Protein AF-Q0FYY8-F1 (afdb_monomer)

Foldseek 3Di:
DLAWKDWWWWQQQEAEPDWDDDPWKIWHWCPDPNNVSVCVVFVLSVLLQQQEAAPVRDRTTITIMMGTPPADVLCVDPLLSVLLLLLFLLQLQLLQLLCVLVDPPRDTNVALLSSDTDQWDDDPVSPQWIFGDDPVDGDIDGSVPDRHYHDPPHHRDYDDPSSGLLFSSLLSSVLSCCDRVHDHHDLLSVLLSVLSVLLNVLSHDQDDPPHDPLSLLVSLLSLLVSLLSNDDDDPPSLVRSLVLLQQQPQPDCCCVPVVLLNVLSVLSVVSNVCSVVVHDDDQVSQAQEPVSHGSSSLSSLSVSSSSCSSSVVVVGTSDDPDDDVDPCRVVSVVVVVVSNVVSNVSSVVSSVSRHYDPSD

Mean predicted aligned error: 6.07 Å

Sequence (360 aa):
MHEDWSAIRFLPNVALEQPLETSQVALMSCCDERVQGLAHAYPAFGDFLGKFRDEFGMELEPTVLLYRSDSPQTIRTLEALAGFRDLVCISAVCASYVRDLLYTGGAGFRFSNAFDFYPWFFGRQYDDTIFVQTASVLGTHNLSELNPQCSPAFSVLSLQIHHLDLPLYRGLRRKWEDAFAGEGETQRNRRLFRSLNMARAAARMPGGPEVDIYDIGRVIALWISACEILIEEGKGSKFKVLKLLNKVDWKHGSFSEERAHHTLYMKLYNARNDFLHGKPVSIDTLEVADDGSNLFKMAAPLYRCALSAFLSEEGISGRDEGVSQDADADIIEALRDMEIERTQMRVEEALLKTLPSGTE

Organism: NCBI:txid314231

Radius of gyration: 21.21 Å; Cα contacts (8 Å, |Δi|>4): 567; chains: 1; bounding box: 55×46×61 Å

Structure (mmCIF, N/CA/C/O backbone):
data_AF-Q0FYY8-F1
#
_entry.id   AF-Q0FYY8-F1
#
loop_
_atom_site.group_PDB
_atom_site.id
_atom_site.type_symbol
_atom_site.label_atom_id
_atom_site.label_alt_id
_atom_site.label_comp_id
_atom_site.label_asym_id
_atom_site.label_entity_id
_atom_site.label_seq_id
_atom_site.pdbx_PDB_ins_code
_atom_site.Cartn_x
_atom_site.Cartn_y
_atom_site.Cartn_z
_atom_site.occupancy
_atom_site.B_iso_or_equiv
_atom_site.auth_seq_id
_atom_site.auth_comp_id
_atom_site.auth_asym_id
_atom_site.auth_atom_id
_atom_site.pdbx_PDB_model_num
ATOM 1 N N . MET A 1 1 ? -7.377 7.308 32.540 1.00 36.94 1 MET A N 1
ATOM 2 C CA . MET A 1 1 ? -7.679 8.324 31.510 1.00 36.94 1 MET A CA 1
ATOM 3 C C . MET A 1 1 ? -7.482 7.652 30.160 1.00 36.94 1 MET A C 1
ATOM 5 O O . MET A 1 1 ? -6.349 7.344 29.828 1.00 36.94 1 MET A O 1
ATOM 9 N N . HIS A 1 2 ? -8.563 7.319 29.450 1.00 50.44 2 HIS A N 1
ATOM 10 C CA . HIS A 1 2 ? -8.547 6.626 28.144 1.00 50.44 2 HIS A CA 1
ATOM 11 C C . HIS A 1 2 ? -8.638 7.618 26.968 1.00 50.44 2 HIS A C 1
ATOM 13 O O . HIS A 1 2 ? -9.294 7.351 25.968 1.00 50.44 2 HIS A O 1
ATOM 19 N N . GLU A 1 3 ? -8.084 8.819 27.113 1.00 53.91 3 GLU A N 1
ATOM 20 C CA . GLU A 1 3 ? -8.704 9.978 26.457 1.00 53.91 3 GLU A CA 1
ATOM 21 C C . GLU A 1 3 ? -8.328 10.230 24.994 1.00 53.91 3 GLU A C 1
ATOM 23 O O . GLU A 1 3 ? -9.085 10.910 24.305 1.00 53.91 3 GLU A O 1
ATOM 28 N N . ASP A 1 4 ? -7.286 9.613 24.442 1.00 82.88 4 ASP A N 1
ATOM 29 C CA . ASP A 1 4 ? -6.742 10.165 23.197 1.00 82.88 4 ASP A CA 1
ATOM 30 C C . ASP A 1 4 ? -6.952 9.343 21.931 1.00 82.88 4 ASP A C 1
ATOM 32 O O . ASP A 1 4 ? -6.635 9.875 20.881 1.00 82.88 4 ASP A O 1
ATOM 36 N N . TRP A 1 5 ? -7.506 8.123 21.951 1.00 88.44 5 TRP A N 1
ATOM 37 C CA . TRP A 1 5 ? -7.625 7.298 20.732 1.00 88.44 5 TRP A CA 1
ATOM 38 C C . TRP A 1 5 ? -9.015 6.696 20.521 1.00 88.44 5 TRP A C 1
ATOM 40 O O . TRP A 1 5 ? -9.697 6.308 21.463 1.00 88.44 5 TRP A O 1
ATOM 50 N N . SER A 1 6 ? -9.422 6.589 19.256 1.00 89.06 6 SER A N 1
ATOM 51 C CA . SER A 1 6 ? -10.673 5.963 18.818 1.00 89.06 6 SER A CA 1
ATOM 52 C C . SER A 1 6 ? -10.409 4.985 17.670 1.00 89.06 6 SER A C 1
ATOM 54 O O . SER A 1 6 ? -9.715 5.328 16.713 1.00 89.06 6 SER A O 1
ATOM 56 N N . ALA A 1 7 ? -10.975 3.780 17.741 1.00 81.19 7 ALA A N 1
ATOM 57 C CA . ALA A 1 7 ? -10.923 2.780 16.680 1.00 81.19 7 ALA A CA 1
ATOM 58 C C . ALA A 1 7 ? -11.898 3.087 15.540 1.00 81.19 7 ALA A C 1
ATOM 60 O O . ALA A 1 7 ? -13.015 3.555 15.758 1.00 81.19 7 ALA A O 1
ATOM 61 N N . ILE A 1 8 ? -11.470 2.806 14.305 1.00 85.62 8 ILE A N 1
ATOM 62 C CA . ILE A 1 8 ? -12.243 3.143 13.097 1.00 85.62 8 ILE A CA 1
ATOM 63 C C . ILE A 1 8 ? -12.428 1.957 12.170 1.00 85.62 8 ILE A C 1
ATOM 65 O O . ILE A 1 8 ? -13.505 1.773 11.600 1.00 85.62 8 ILE A O 1
ATOM 69 N N . ARG A 1 9 ? -11.342 1.231 11.903 1.00 94.69 9 ARG A N 1
ATOM 70 C CA . ARG A 1 9 ? -11.261 0.226 10.842 1.00 94.69 9 ARG A CA 1
ATOM 71 C C . ARG A 1 9 ? -10.372 -0.920 11.292 1.00 94.69 9 ARG A C 1
ATOM 73 O O . ARG A 1 9 ? -9.519 -0.746 12.155 1.00 94.69 9 ARG A O 1
ATOM 80 N N . PHE A 1 10 ? -10.567 -2.066 10.658 1.00 95.88 10 PHE A N 1
ATOM 81 C CA . PHE A 1 10 ? -9.886 -3.310 10.992 1.00 95.88 10 PHE A CA 1
ATOM 82 C C . PHE A 1 10 ? -9.293 -3.916 9.727 1.00 95.88 10 PHE A C 1
ATOM 84 O O . PHE A 1 10 ? -9.885 -3.788 8.655 1.00 95.88 10 PHE A O 1
ATOM 91 N N . LEU A 1 11 ? -8.129 -4.544 9.844 1.00 96.31 11 LEU A N 1
ATOM 92 C CA . LEU A 1 11 ? -7.458 -5.268 8.770 1.00 96.31 11 LEU A CA 1
ATOM 93 C C . LEU A 1 11 ? -7.319 -6.726 9.231 1.00 96.31 11 LEU A C 1
ATOM 95 O O . LEU A 1 11 ? -6.413 -7.032 10.005 1.00 96.31 11 LEU A O 1
ATOM 99 N N . PRO A 1 12 ? -8.217 -7.629 8.803 1.00 95.25 12 PRO A N 1
ATOM 100 C CA . PRO A 1 12 ? -8.279 -8.983 9.354 1.00 95.25 12 PRO A CA 1
ATOM 101 C C . PRO A 1 12 ? -7.183 -9.916 8.823 1.00 95.25 12 PRO A C 1
ATOM 103 O O . PRO A 1 12 ? -6.949 -10.971 9.398 1.00 95.25 12 PRO A O 1
ATOM 106 N N . ASN A 1 13 ? -6.513 -9.551 7.725 1.00 94.75 13 ASN A N 1
ATOM 107 C CA . ASN A 1 13 ? -5.470 -10.365 7.092 1.00 94.75 13 ASN A CA 1
ATOM 108 C C . ASN A 1 13 ? -4.039 -9.911 7.445 1.00 94.75 13 ASN A C 1
ATOM 110 O O . ASN A 1 13 ? -3.072 -10.475 6.928 1.00 94.75 13 ASN A O 1
ATOM 114 N N . VAL A 1 14 ? -3.888 -8.901 8.306 1.00 94.75 14 VAL A N 1
ATOM 115 C CA . VAL A 1 14 ? -2.590 -8.385 8.763 1.00 94.75 14 VAL A CA 1
ATOM 116 C C . VAL A 1 14 ? -2.570 -8.435 10.282 1.00 94.75 14 VAL A C 1
ATOM 118 O O . VAL A 1 14 ? -3.377 -7.768 10.926 1.00 94.75 14 VAL A O 1
ATOM 121 N N . ALA A 1 15 ? -1.616 -9.168 10.842 1.00 94.50 15 ALA A N 1
ATOM 122 C CA . ALA A 1 15 ? -1.239 -9.050 12.244 1.00 94.50 15 ALA A CA 1
ATOM 123 C C . ALA A 1 15 ? -0.023 -8.122 12.340 1.00 94.50 15 ALA A C 1
ATOM 125 O O . ALA A 1 15 ? 0.890 -8.222 11.522 1.00 94.50 15 ALA A O 1
ATOM 126 N N . LEU A 1 16 ? -0.002 -7.206 13.304 1.00 94.88 16 LEU A N 1
ATOM 127 C CA . LEU A 1 16 ? 1.147 -6.330 13.539 1.00 94.88 16 LEU A CA 1
ATOM 128 C C . LEU A 1 16 ? 1.919 -6.777 14.770 1.00 94.88 16 LEU A C 1
ATOM 130 O O . LEU A 1 16 ? 1.329 -7.016 15.818 1.00 94.88 16 LEU A O 1
ATOM 134 N N . GLU A 1 17 ? 3.243 -6.793 14.663 1.00 91.12 17 GLU A N 1
ATOM 135 C CA . GLU A 1 17 ? 4.118 -6.957 15.831 1.00 91.12 17 GLU A CA 1
ATOM 136 C C . GLU A 1 17 ? 4.482 -5.627 16.484 1.00 91.12 17 GLU A C 1
ATOM 138 O O . GLU A 1 17 ? 4.750 -5.573 17.681 1.00 91.12 17 GLU A O 1
ATOM 143 N N . GLN A 1 18 ? 4.515 -4.551 15.698 1.00 93.38 18 GLN A N 1
ATOM 144 C CA . GLN A 1 18 ? 4.861 -3.213 16.167 1.00 93.38 18 GLN A CA 1
ATOM 145 C C . GLN A 1 18 ? 3.893 -2.191 15.566 1.00 93.38 18 GLN A C 1
ATOM 147 O O . GLN A 1 18 ? 3.499 -2.351 14.404 1.00 93.38 18 GLN A O 1
ATOM 152 N N . PRO A 1 19 ? 3.509 -1.144 16.320 1.00 95.38 19 PRO A N 1
ATOM 153 C CA . PRO A 1 19 ? 2.667 -0.081 15.795 1.00 95.38 19 PRO A CA 1
ATOM 154 C C . PRO A 1 19 ? 3.298 0.607 14.583 1.00 95.38 19 PRO A C 1
ATOM 156 O O . PRO A 1 19 ? 4.490 0.918 14.565 1.00 95.38 19 PRO A O 1
ATOM 159 N N . LEU A 1 20 ? 2.473 0.886 13.578 1.00 96.81 20 LEU A N 1
ATOM 160 C CA . LEU A 1 20 ? 2.820 1.769 12.470 1.00 96.81 20 LEU A CA 1
ATOM 161 C C . LEU A 1 20 ? 1.981 3.029 12.627 1.00 96.81 20 LEU A C 1
ATOM 163 O O . LEU A 1 20 ? 0.771 2.995 12.405 1.00 96.81 20 LEU A O 1
ATOM 167 N N . GLU A 1 21 ? 2.606 4.125 13.047 1.00 94.56 21 GLU A N 1
ATOM 168 C CA . GLU A 1 21 ? 1.881 5.315 13.488 1.00 94.56 21 GLU A CA 1
ATOM 169 C C . GLU A 1 21 ? 2.470 6.633 12.990 1.00 94.56 21 GLU A C 1
ATOM 171 O O . GLU A 1 21 ? 3.653 6.738 12.660 1.00 94.56 21 GLU A O 1
ATOM 176 N N . THR A 1 22 ? 1.590 7.626 12.938 1.00 93.75 22 THR A N 1
ATOM 177 C CA . THR A 1 22 ? 1.860 9.058 12.821 1.00 93.75 22 THR A CA 1
ATOM 178 C C . THR A 1 22 ? 1.497 9.730 14.139 1.00 93.75 22 THR A C 1
ATOM 180 O O . THR A 1 22 ? 0.975 9.106 15.064 1.00 93.75 22 THR A O 1
ATOM 183 N N . SER A 1 23 ? 1.680 11.041 14.202 1.00 91.19 23 SER A N 1
ATOM 184 C CA . SER A 1 23 ? 1.166 11.874 15.287 1.00 91.19 23 SER A CA 1
ATOM 185 C C . SER A 1 23 ? -0.356 11.791 15.485 1.00 91.19 23 SER A C 1
ATOM 187 O O . SER A 1 23 ? -0.834 12.211 16.533 1.00 91.19 23 SER A O 1
ATOM 189 N N . GLN A 1 24 ? -1.131 11.282 14.516 1.00 93.38 24 GLN A N 1
ATOM 190 C CA . GLN A 1 24 ? -2.598 11.381 14.513 1.00 93.38 24 GLN A CA 1
ATOM 191 C C . GLN A 1 24 ? -3.336 10.064 14.251 1.00 93.38 24 GLN A C 1
ATOM 193 O O . GLN A 1 24 ? -4.501 9.933 14.620 1.00 93.38 24 GLN A O 1
ATOM 198 N N . VAL A 1 25 ? -2.701 9.104 13.582 1.00 95.44 25 VAL A N 1
ATOM 199 C CA . VAL A 1 25 ? -3.307 7.841 13.142 1.00 95.44 25 VAL A CA 1
ATOM 200 C C . VAL A 1 25 ? -2.308 6.715 13.343 1.00 95.44 25 VAL A C 1
ATOM 202 O O . VAL A 1 25 ? -1.112 6.902 13.146 1.00 95.44 25 VAL A O 1
ATOM 205 N N . ALA A 1 26 ? -2.797 5.534 13.698 1.00 96.12 26 ALA A N 1
ATOM 206 C CA . ALA A 1 26 ? -1.950 4.386 13.959 1.00 96.12 26 ALA A CA 1
ATOM 207 C C . ALA A 1 26 ? -2.635 3.077 13.576 1.00 96.12 26 ALA A C 1
ATOM 209 O O . ALA A 1 26 ? -3.811 2.872 13.870 1.00 96.12 26 ALA A O 1
ATOM 210 N N . LEU A 1 27 ? -1.885 2.180 12.942 1.00 97.56 27 LEU A N 1
ATOM 211 C CA . LEU A 1 27 ? -2.228 0.768 12.844 1.00 97.56 27 LEU A CA 1
ATOM 212 C C . LEU A 1 27 ? -1.552 0.037 14.004 1.00 97.56 27 LEU A C 1
ATOM 214 O O . LEU A 1 27 ? -0.344 0.176 14.205 1.00 97.56 27 LEU A O 1
ATOM 218 N N . MET A 1 28 ? -2.327 -0.734 14.757 1.00 96.38 28 MET A N 1
ATOM 219 C CA . MET A 1 28 ? -1.866 -1.412 15.965 1.00 96.38 28 MET A CA 1
ATOM 220 C C . MET A 1 28 ? -2.329 -2.862 16.004 1.00 96.38 28 MET A C 1
ATOM 222 O O . MET A 1 28 ? -3.380 -3.209 15.463 1.00 96.38 28 MET A O 1
ATOM 226 N N . SER A 1 29 ? -1.555 -3.694 16.697 1.00 95.62 29 SER A N 1
ATOM 227 C CA . SER A 1 29 ? -2.001 -5.025 17.106 1.00 95.62 29 SER A CA 1
ATOM 228 C C . SER A 1 29 ? -3.237 -4.920 17.998 1.00 95.62 29 SER A C 1
ATOM 230 O O . SER A 1 29 ? -3.351 -3.975 18.783 1.00 95.62 29 SER A O 1
ATOM 232 N N . CYS A 1 30 ? -4.122 -5.919 17.961 1.00 94.00 30 CYS A N 1
ATOM 233 C CA . CYS A 1 30 ? -5.179 -6.026 18.962 1.00 94.00 30 CYS A CA 1
ATOM 234 C C . CYS A 1 30 ? -4.617 -6.155 20.384 1.00 94.00 30 CYS A C 1
ATOM 236 O O . CYS A 1 30 ? -5.298 -5.781 21.332 1.00 94.00 30 CYS A O 1
ATOM 238 N N . CYS A 1 31 ? -3.374 -6.619 20.533 1.00 93.75 31 CYS A N 1
ATOM 239 C CA . CYS A 1 31 ? -2.675 -6.773 21.806 1.00 93.75 31 CYS A CA 1
ATOM 240 C C . CYS A 1 31 ? -1.969 -5.490 22.294 1.00 93.75 31 CYS A C 1
ATOM 242 O O . CYS A 1 31 ? -1.408 -5.500 23.386 1.00 93.75 31 CYS A O 1
ATOM 244 N N . ASP A 1 32 ? -1.984 -4.390 21.526 1.00 95.69 32 ASP A N 1
ATOM 245 C CA . ASP A 1 32 ? -1.435 -3.096 21.968 1.00 95.69 32 ASP A CA 1
ATOM 246 C C . ASP A 1 32 ? -2.220 -2.566 23.181 1.00 95.69 32 ASP A C 1
ATOM 248 O O . ASP A 1 32 ? -3.453 -2.634 23.215 1.00 95.69 32 ASP A O 1
ATOM 252 N N . GLU A 1 33 ? -1.518 -2.007 24.171 1.00 94.44 33 GLU A N 1
ATOM 253 C CA . GLU A 1 33 ? -2.112 -1.507 25.419 1.00 94.44 33 GLU A CA 1
ATOM 254 C C . GLU A 1 33 ? -3.238 -0.489 25.181 1.00 94.44 33 GLU A C 1
ATOM 256 O O . GLU A 1 33 ? -4.221 -0.461 25.924 1.00 94.44 33 GLU A O 1
ATOM 261 N N . ARG A 1 34 ? -3.145 0.326 24.121 1.00 94.12 34 ARG A N 1
ATOM 262 C CA . ARG A 1 34 ? -4.176 1.311 23.761 1.00 94.12 34 ARG A CA 1
ATOM 263 C C . ARG A 1 34 ? -5.442 0.627 23.253 1.00 94.12 34 ARG A C 1
ATOM 265 O O . ARG A 1 34 ? -6.544 1.036 23.619 1.00 94.12 34 ARG A O 1
ATOM 272 N N . VAL A 1 35 ? -5.295 -0.429 22.452 1.00 95.25 35 VAL A N 1
ATOM 273 C CA . VAL A 1 35 ? -6.423 -1.221 21.937 1.00 95.25 35 VAL A CA 1
ATOM 274 C C . VAL A 1 35 ? -7.059 -2.040 23.058 1.00 95.25 35 VAL A C 1
ATOM 276 O O . VAL A 1 35 ? -8.281 -2.029 23.201 1.00 95.25 35 VAL A O 1
ATOM 279 N N . GLN A 1 36 ? -6.251 -2.676 23.906 1.00 95.31 36 GLN A N 1
ATOM 280 C CA . GLN A 1 36 ? -6.728 -3.397 25.089 1.00 95.31 36 GLN A CA 1
ATOM 281 C C . GLN A 1 36 ? -7.439 -2.463 26.070 1.00 95.31 36 GLN A C 1
ATOM 283 O O . GLN A 1 36 ? -8.485 -2.804 26.618 1.00 95.31 36 GLN A O 1
ATOM 288 N N . GLY A 1 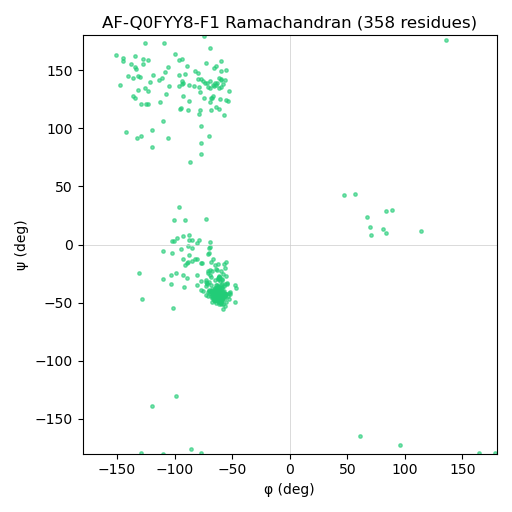37 ? -6.927 -1.244 26.232 1.00 93.88 37 GLY A N 1
ATOM 289 C CA . GLY A 1 37 ? -7.587 -0.202 26.997 1.00 93.88 37 GLY A CA 1
ATOM 290 C C . GLY A 1 37 ? -8.980 0.139 26.461 1.00 93.88 37 GLY A C 1
ATOM 291 O O . GLY A 1 37 ? -9.929 0.228 27.238 1.00 93.88 37 GLY A O 1
ATOM 292 N N . LEU A 1 38 ? -9.128 0.268 25.139 1.00 92.81 38 LEU A N 1
ATOM 293 C CA . LEU A 1 38 ? -10.437 0.454 24.503 1.00 92.81 38 LEU A CA 1
ATOM 294 C C . LEU A 1 38 ? -11.351 -0.762 24.697 1.00 92.81 38 LEU A C 1
ATOM 296 O O . LEU A 1 38 ? -12.521 -0.583 25.019 1.00 92.81 38 LEU A O 1
ATOM 300 N N . ALA A 1 39 ? -10.835 -1.984 24.557 1.00 94.75 39 ALA A N 1
ATOM 301 C CA . ALA A 1 39 ? -11.604 -3.214 24.770 1.00 94.75 39 ALA A CA 1
ATOM 302 C C . ALA A 1 39 ? -12.087 -3.366 26.218 1.00 94.75 39 ALA A C 1
ATOM 304 O O . ALA A 1 39 ? -13.196 -3.841 26.452 1.00 94.75 39 ALA A O 1
ATOM 305 N N . HIS A 1 40 ? -11.291 -2.914 27.188 1.00 94.56 40 HIS A N 1
ATOM 306 C CA . HIS A 1 40 ? -11.688 -2.887 28.590 1.00 94.56 40 HIS A CA 1
ATOM 307 C C . HIS A 1 40 ? -12.752 -1.818 28.872 1.00 94.56 40 HIS A C 1
ATOM 309 O O . HIS A 1 40 ? -13.701 -2.071 29.613 1.00 94.56 40 HIS A O 1
ATOM 315 N N . ALA A 1 41 ? -12.612 -0.630 28.274 1.00 92.69 41 ALA A N 1
ATOM 316 C CA . ALA A 1 41 ? -13.574 0.459 28.427 1.00 92.69 41 ALA A CA 1
ATOM 317 C C . ALA A 1 41 ? -14.916 0.170 27.731 1.00 92.69 41 ALA A C 1
ATOM 319 O O . ALA A 1 41 ? -15.964 0.596 28.220 1.00 92.69 41 ALA A O 1
ATOM 320 N N . TYR A 1 42 ? -14.888 -0.563 26.616 1.00 93.94 42 TYR A N 1
ATOM 321 C CA . TYR A 1 42 ? -16.048 -0.861 25.782 1.00 93.94 42 TYR A CA 1
ATOM 322 C C . TYR A 1 42 ? -16.142 -2.373 25.505 1.00 93.94 42 TYR A C 1
ATOM 324 O O . TYR A 1 42 ? -15.565 -2.861 24.531 1.00 93.94 42 TYR A O 1
ATOM 332 N N . PRO A 1 43 ? -16.900 -3.136 26.317 1.00 94.75 43 PRO A N 1
ATOM 333 C CA . PRO A 1 43 ? -16.977 -4.593 26.190 1.00 94.75 43 PRO A CA 1
ATOM 334 C C . PRO A 1 43 ? -17.432 -5.095 24.812 1.00 94.75 43 PRO A C 1
ATOM 336 O O . PRO A 1 43 ? -16.900 -6.094 24.337 1.00 94.75 43 PRO A O 1
ATOM 339 N N . ALA A 1 44 ? -18.349 -4.388 24.137 1.00 95.56 44 ALA A N 1
ATOM 340 C CA . ALA A 1 44 ? -18.777 -4.726 22.774 1.00 95.56 44 ALA A CA 1
ATOM 341 C C . ALA A 1 44 ? -17.615 -4.645 21.766 1.00 95.56 44 ALA A C 1
ATOM 343 O O . ALA A 1 44 ? -17.489 -5.480 20.874 1.00 95.56 44 ALA A O 1
ATOM 344 N N . PHE A 1 45 ? -16.702 -3.682 21.932 1.00 95.38 45 PHE A N 1
ATOM 345 C CA . PHE A 1 45 ? -15.492 -3.602 21.113 1.00 95.38 45 PHE A CA 1
ATOM 346 C C . PHE A 1 45 ? -14.561 -4.796 21.361 1.00 95.38 45 PHE A C 1
ATOM 348 O O . PHE A 1 45 ? -14.049 -5.381 20.408 1.00 95.38 45 PHE A O 1
ATOM 355 N N . GLY A 1 46 ? -14.387 -5.195 22.625 1.00 95.44 46 GLY A N 1
ATOM 356 C CA . GLY A 1 46 ? -13.633 -6.399 22.983 1.00 95.44 46 GLY A CA 1
ATOM 357 C C . GLY A 1 46 ? -14.234 -7.679 22.391 1.00 95.44 46 GLY A C 1
ATOM 358 O O . GLY A 1 46 ? -13.509 -8.467 21.787 1.00 95.44 46 GLY A O 1
ATOM 359 N N . ASP A 1 47 ? -15.555 -7.851 22.494 1.00 95.44 47 ASP A N 1
ATOM 360 C CA . ASP A 1 47 ? -16.284 -8.978 21.894 1.00 95.44 47 ASP A CA 1
ATOM 361 C C . ASP A 1 47 ? -16.113 -9.012 20.367 1.00 95.44 47 ASP A C 1
ATOM 363 O O . ASP A 1 47 ? -15.790 -10.049 19.791 1.00 95.44 47 ASP A O 1
ATOM 367 N N . PHE A 1 48 ? -16.219 -7.862 19.697 1.00 95.56 48 PHE A N 1
ATOM 368 C CA . PHE A 1 48 ? -15.987 -7.766 18.255 1.00 95.56 48 PHE A CA 1
ATOM 369 C C . PHE A 1 48 ? -14.584 -8.213 17.838 1.00 95.56 48 PHE A C 1
ATOM 371 O O . PHE A 1 48 ? -14.454 -8.982 16.885 1.00 95.56 48 PHE A O 1
ATOM 378 N N . LEU A 1 49 ? -13.537 -7.769 18.542 1.00 95.38 49 LEU A N 1
ATOM 379 C CA . LEU A 1 49 ? -12.167 -8.211 18.263 1.00 95.38 49 LEU A CA 1
ATOM 380 C C . LEU A 1 49 ? -12.014 -9.721 18.485 1.00 95.38 49 LEU A C 1
ATOM 382 O O . LEU A 1 49 ? -11.415 -10.406 17.660 1.00 95.38 49 LEU A O 1
ATOM 386 N N . GLY A 1 50 ? -12.620 -10.245 19.552 1.00 95.12 50 GLY A N 1
ATOM 387 C CA . GLY A 1 50 ? -12.588 -11.664 19.903 1.00 95.12 50 GLY A CA 1
ATOM 388 C C . GLY A 1 50 ? -13.383 -12.581 18.970 1.00 95.12 50 GLY A C 1
ATOM 389 O O . GLY A 1 50 ? -13.272 -13.800 19.102 1.00 95.12 50 GLY A O 1
ATOM 390 N N . LYS A 1 51 ? -14.159 -12.043 18.020 1.00 95.75 51 LYS A N 1
ATOM 391 C CA . LYS A 1 51 ? -15.019 -12.805 17.096 1.00 95.75 51 LYS A CA 1
ATOM 392 C C . LYS A 1 51 ? -14.370 -13.167 15.754 1.00 95.75 51 LYS A C 1
ATOM 394 O O . LYS A 1 51 ? -14.936 -13.991 15.040 1.00 95.75 51 LYS A O 1
ATOM 399 N N . PHE A 1 52 ? -13.221 -12.594 15.382 1.00 95.31 52 PHE A N 1
ATOM 400 C CA . PHE A 1 52 ? -12.604 -12.873 14.075 1.00 95.31 52 PHE A CA 1
ATOM 401 C C . PHE A 1 52 ? -12.106 -14.315 13.978 1.00 95.31 52 PHE A C 1
ATOM 403 O O . PHE A 1 52 ? -11.342 -14.776 14.831 1.00 95.31 52 PHE A O 1
ATOM 410 N N . ARG A 1 53 ? -12.546 -15.030 12.940 1.00 94.75 53 ARG A N 1
ATOM 411 C CA . ARG A 1 53 ? -12.118 -16.401 12.640 1.00 94.75 53 ARG A CA 1
ATOM 412 C C . ARG A 1 53 ? -11.765 -16.558 11.161 1.00 94.75 53 ARG A C 1
ATOM 414 O O . ARG A 1 53 ? -12.334 -15.860 10.324 1.00 94.75 53 ARG A O 1
ATOM 421 N N . ASP A 1 54 ? -10.850 -17.465 10.834 1.00 92.00 54 ASP A N 1
ATOM 422 C CA . ASP A 1 54 ? -10.641 -17.890 9.444 1.00 92.00 54 ASP A CA 1
ATOM 423 C C . ASP A 1 54 ? -11.731 -18.877 8.979 1.00 92.00 54 ASP A C 1
ATOM 425 O O . ASP A 1 54 ? -12.656 -19.225 9.723 1.00 92.00 54 ASP A O 1
ATOM 429 N N . GLU A 1 55 ? -11.637 -19.345 7.734 1.00 90.00 55 GLU A N 1
ATOM 430 C CA . GLU A 1 55 ? -12.581 -20.304 7.148 1.00 90.00 55 GLU A CA 1
ATOM 431 C C . GLU A 1 55 ? -12.602 -21.664 7.869 1.00 90.00 55 GLU A C 1
ATOM 433 O O . GLU A 1 55 ? -13.547 -22.436 7.698 1.00 90.00 55 GLU A O 1
ATOM 438 N N . PHE A 1 56 ? -11.585 -21.958 8.682 1.00 91.00 56 PHE A N 1
ATOM 439 C CA . PHE A 1 56 ? -11.439 -23.191 9.453 1.00 91.00 56 PHE A CA 1
ATOM 440 C C . PHE A 1 56 ? -11.790 -23.010 10.937 1.00 91.00 56 PHE A C 1
ATOM 442 O O . PHE A 1 56 ? -11.701 -23.966 11.708 1.00 91.00 56 PHE A O 1
ATOM 449 N N . GLY A 1 57 ? -12.229 -21.814 11.341 1.00 90.88 57 GLY A N 1
ATOM 450 C CA . GLY A 1 57 ? -12.596 -21.506 12.720 1.00 90.88 57 GLY A CA 1
ATOM 451 C C . GLY A 1 57 ? -11.409 -21.181 13.630 1.00 90.88 57 GLY A C 1
ATOM 452 O O . GLY A 1 57 ? -11.588 -21.153 14.847 1.00 90.88 57 GLY A O 1
ATOM 453 N N . MET A 1 58 ? -10.219 -20.931 13.080 1.00 92.25 58 MET A N 1
ATOM 454 C CA . MET A 1 58 ? -9.055 -20.497 13.855 1.00 92.25 58 MET A CA 1
ATOM 455 C C . MET A 1 58 ? -9.188 -19.030 14.249 1.00 92.25 58 MET A C 1
ATOM 457 O O . MET A 1 58 ? -9.650 -18.208 13.461 1.00 92.25 58 MET A O 1
ATOM 461 N N . GLU A 1 59 ? -8.775 -18.700 15.471 1.00 93.88 59 GLU A N 1
ATOM 462 C CA . GLU A 1 59 ? -8.773 -17.328 15.983 1.00 93.88 59 GLU A CA 1
ATOM 463 C C . GLU A 1 59 ? -7.790 -16.441 15.231 1.00 93.88 59 GLU A C 1
ATOM 465 O O . GLU A 1 59 ? -6.659 -16.844 14.956 1.00 93.88 59 GLU A O 1
ATOM 470 N N . LEU A 1 60 ? -8.240 -15.230 14.906 1.00 93.62 60 LEU A N 1
ATOM 471 C CA . LEU A 1 60 ? -7.439 -14.227 14.223 1.00 93.62 60 LEU A CA 1
ATOM 472 C C . LEU A 1 60 ? -7.283 -12.983 15.092 1.00 93.62 60 LEU A C 1
ATOM 474 O O . LEU A 1 60 ? -8.214 -12.565 15.778 1.00 93.62 60 LEU A O 1
ATOM 478 N N . GLU A 1 61 ? -6.118 -12.357 14.974 1.00 93.44 61 GLU A N 1
ATOM 479 C CA . GLU A 1 61 ? -5.771 -11.102 15.634 1.00 93.44 61 GLU A CA 1
ATOM 480 C C . GLU A 1 61 ? -5.795 -9.964 14.602 1.00 93.44 61 GLU A C 1
ATOM 482 O O . GLU A 1 61 ? -4.797 -9.731 13.911 1.00 93.44 61 GLU A O 1
ATOM 487 N N . PRO A 1 62 ? -6.934 -9.267 14.421 1.00 95.31 62 PRO A N 1
ATOM 488 C CA . PRO A 1 62 ? -7.021 -8.210 13.427 1.00 95.31 62 PRO A CA 1
ATOM 489 C C . PRO A 1 62 ? -6.170 -7.006 13.842 1.00 95.31 62 PRO A C 1
ATOM 491 O O . PRO A 1 62 ? -6.188 -6.566 14.994 1.00 95.31 62 PRO A O 1
ATOM 494 N N . THR A 1 63 ? -5.499 -6.394 12.869 1.00 97.25 63 THR A N 1
ATOM 495 C CA . THR A 1 63 ? -4.899 -5.072 13.065 1.00 97.25 63 THR A CA 1
ATOM 496 C C . THR A 1 63 ? -5.993 -4.012 13.149 1.00 97.25 63 THR A C 1
ATOM 498 O O . THR A 1 63 ? -6.916 -3.985 12.330 1.00 97.25 63 THR A O 1
ATOM 501 N N . VAL A 1 64 ? -5.868 -3.096 14.106 1.00 97.31 64 VAL A N 1
ATOM 502 C CA . VAL A 1 64 ? -6.826 -2.015 14.345 1.00 97.31 64 VAL A CA 1
ATOM 503 C C . VAL A 1 64 ? -6.234 -0.682 13.899 1.00 97.31 64 VAL A C 1
ATOM 505 O O . VAL A 1 64 ? -5.130 -0.316 14.294 1.00 97.31 64 VAL A O 1
ATOM 508 N N . LEU A 1 65 ? -6.985 0.066 13.092 1.00 97.00 65 LEU A N 1
ATOM 509 C CA . LEU A 1 65 ? -6.695 1.459 12.769 1.00 97.00 65 LEU A CA 1
ATOM 510 C C . LEU A 1 65 ? -7.350 2.370 13.810 1.00 97.00 65 LEU A C 1
ATOM 512 O O . LEU A 1 65 ? -8.584 2.437 13.891 1.00 97.00 65 LEU A O 1
ATOM 516 N N . LEU A 1 66 ? -6.523 3.093 14.560 1.00 94.94 66 LEU A N 1
ATOM 517 C CA . LEU A 1 66 ? -6.927 4.133 15.496 1.00 94.94 66 LEU A CA 1
ATOM 518 C C . LEU A 1 66 ? -6.608 5.525 14.932 1.00 94.94 66 LEU A C 1
ATOM 520 O O . LEU A 1 66 ? -5.651 5.699 14.179 1.00 94.94 66 LEU A O 1
ATOM 524 N N . TYR A 1 67 ? -7.373 6.529 15.346 1.00 93.06 67 TYR A N 1
ATOM 525 C CA . TYR A 1 67 ? -7.021 7.947 15.212 1.00 93.06 67 TYR A CA 1
ATOM 526 C C . TYR A 1 67 ? -7.142 8.644 16.554 1.00 93.06 67 TYR A C 1
ATOM 528 O O . TYR A 1 67 ? -7.858 8.154 17.438 1.00 93.06 67 TYR A O 1
ATOM 536 N N . ARG A 1 68 ? -6.485 9.796 16.701 1.00 91.38 68 ARG A N 1
ATOM 537 C CA . ARG A 1 68 ? -6.609 10.546 17.938 1.00 91.38 68 ARG A CA 1
ATOM 538 C C . ARG A 1 68 ? -7.966 11.231 18.069 1.00 91.38 68 ARG A C 1
ATOM 540 O O . ARG A 1 68 ? -8.495 11.820 17.126 1.00 91.38 68 ARG A O 1
ATOM 547 N N . SER A 1 69 ? -8.538 11.212 19.266 1.00 87.81 69 SER A N 1
ATOM 548 C CA . SER A 1 69 ? -9.828 11.849 19.560 1.00 87.81 69 SER A CA 1
ATOM 549 C C . SER A 1 69 ? -9.818 13.360 19.280 1.00 87.81 69 SER A C 1
ATOM 551 O O . SER A 1 69 ? -10.850 13.921 18.889 1.00 87.81 69 SER A O 1
ATOM 553 N N . ASP A 1 70 ? -8.654 13.999 19.423 1.00 88.75 70 ASP A N 1
ATOM 554 C CA . ASP A 1 70 ? -8.384 15.416 19.157 1.00 88.75 70 ASP A CA 1
ATOM 555 C C . ASP A 1 70 ? -7.961 15.710 17.704 1.00 88.75 70 ASP A C 1
ATOM 557 O O . ASP A 1 70 ? -7.805 16.877 17.341 1.00 88.75 70 ASP A O 1
ATOM 561 N N . SER A 1 71 ? -7.854 14.692 16.837 1.00 89.56 71 SER A N 1
ATOM 562 C CA . SER A 1 71 ? -7.423 14.883 15.451 1.00 89.56 71 SER A CA 1
ATOM 563 C C . SER A 1 71 ? -8.352 15.821 14.669 1.00 89.56 71 SER A C 1
ATOM 565 O O . SER A 1 71 ? -9.588 15.719 14.803 1.00 89.56 71 SER A O 1
ATOM 567 N N . PRO A 1 72 ? -7.794 16.671 13.782 1.00 88.94 72 PRO A N 1
ATOM 568 C CA . PRO A 1 72 ? -8.564 17.557 12.917 1.00 88.94 72 PRO A CA 1
ATOM 569 C C . PRO A 1 72 ? -9.515 16.784 11.990 1.00 88.94 72 PRO A C 1
ATOM 571 O O . PRO A 1 72 ? -9.323 15.606 11.686 1.00 88.94 72 PRO A O 1
ATOM 574 N N . GLN A 1 73 ? -10.565 17.459 11.509 1.00 87.94 73 GLN A N 1
ATOM 575 C CA . GLN A 1 73 ? -11.587 16.836 10.650 1.00 87.94 73 GLN A CA 1
ATOM 576 C C . GLN A 1 73 ? -11.019 16.303 9.328 1.00 87.94 73 GLN A C 1
ATOM 578 O O . GLN A 1 73 ? -11.538 15.324 8.798 1.00 87.94 73 GLN A O 1
ATOM 583 N N . THR A 1 74 ? -9.936 16.901 8.827 1.00 89.69 74 THR A N 1
ATOM 584 C CA . THR A 1 74 ? -9.207 16.460 7.626 1.00 89.69 74 THR A CA 1
ATOM 585 C C . THR A 1 74 ? -8.745 15.005 7.725 1.00 89.69 74 THR A C 1
ATOM 587 O O . THR A 1 74 ? -8.799 14.273 6.738 1.00 89.69 74 THR A O 1
ATOM 590 N N . ILE A 1 75 ? -8.390 14.551 8.929 1.00 91.00 75 ILE A N 1
ATOM 591 C CA . ILE A 1 75 ? -7.921 13.185 9.210 1.00 91.00 75 ILE A CA 1
ATOM 592 C C . ILE A 1 75 ? -9.076 12.190 9.323 1.00 91.00 75 ILE A C 1
ATOM 594 O O . ILE A 1 75 ? -8.919 11.007 9.035 1.00 91.00 75 ILE A O 1
ATOM 598 N N . ARG A 1 76 ? -10.269 12.663 9.693 1.00 88.69 76 ARG A N 1
ATOM 599 C CA . ARG A 1 76 ? -11.461 11.817 9.879 1.00 88.69 76 ARG A CA 1
ATOM 600 C C . ARG A 1 76 ? -12.133 11.431 8.560 1.00 88.69 76 ARG A C 1
ATOM 602 O O . ARG A 1 76 ? -13.190 10.802 8.563 1.00 88.69 76 ARG A O 1
ATOM 609 N N . THR A 1 77 ? -11.546 11.821 7.433 1.00 91.31 77 THR A N 1
ATOM 610 C CA . THR A 1 77 ? -12.027 11.462 6.102 1.00 91.31 77 THR A CA 1
ATOM 611 C C . THR A 1 77 ? -11.590 10.046 5.737 1.00 91.31 77 THR A C 1
ATOM 613 O O . THR A 1 77 ? -10.510 9.589 6.111 1.00 91.31 77 THR A O 1
ATOM 616 N N . LEU A 1 78 ? -12.413 9.340 4.954 1.00 90.19 78 LEU A N 1
ATOM 617 C CA . LEU A 1 78 ? -12.019 8.027 4.438 1.00 90.19 78 LEU A CA 1
ATOM 618 C C . LEU A 1 78 ? -10.765 8.129 3.562 1.00 90.19 78 LEU A C 1
ATOM 620 O O . LEU A 1 78 ? -9.981 7.193 3.551 1.00 90.19 78 LEU A O 1
ATOM 624 N N . GLU A 1 79 ? -10.567 9.251 2.869 1.00 92.94 79 GLU A N 1
ATOM 625 C CA . GLU A 1 79 ? -9.380 9.511 2.055 1.00 92.94 79 GLU A CA 1
ATOM 626 C C . GLU A 1 79 ? -8.098 9.525 2.891 1.00 92.94 79 GLU A C 1
ATOM 628 O O . GLU A 1 79 ? -7.163 8.805 2.552 1.00 92.94 79 GLU A O 1
ATOM 633 N N . ALA A 1 80 ? -8.063 10.260 4.007 1.00 94.62 80 ALA A N 1
ATOM 634 C CA . ALA A 1 80 ? -6.893 10.298 4.880 1.00 94.62 80 ALA A CA 1
ATOM 635 C C . ALA A 1 80 ? -6.584 8.908 5.459 1.00 94.62 80 ALA A C 1
ATOM 637 O O . ALA A 1 80 ? -5.457 8.420 5.363 1.00 94.62 80 ALA A O 1
ATOM 638 N N . LEU A 1 81 ? -7.598 8.219 5.987 1.00 95.19 81 LEU A N 1
ATOM 639 C CA . LEU A 1 81 ? -7.443 6.883 6.574 1.00 95.19 81 LEU A CA 1
ATOM 640 C C . LEU A 1 81 ? -7.019 5.835 5.535 1.00 95.19 81 LEU A C 1
ATOM 642 O O . LEU A 1 81 ? -6.125 5.024 5.781 1.00 95.19 81 LEU A O 1
ATOM 646 N N . ALA A 1 82 ? -7.640 5.865 4.354 1.00 96.12 82 ALA A N 1
ATOM 647 C CA . ALA A 1 82 ? -7.269 5.032 3.218 1.00 96.12 82 ALA A CA 1
ATOM 648 C C . ALA A 1 82 ? -5.846 5.337 2.745 1.00 96.12 82 ALA A C 1
ATOM 650 O O . ALA A 1 82 ? -5.101 4.403 2.481 1.00 96.12 82 ALA A O 1
ATOM 651 N N . GLY A 1 83 ? -5.453 6.611 2.688 1.00 96.81 83 GLY A N 1
ATOM 652 C CA . GLY A 1 83 ? -4.109 7.043 2.312 1.00 96.81 83 GLY A CA 1
ATOM 653 C C . GLY A 1 83 ? -3.036 6.534 3.275 1.00 96.81 83 GLY A C 1
ATOM 654 O O . GLY A 1 83 ? -1.979 6.094 2.824 1.00 96.81 83 GLY A O 1
ATOM 655 N N . PHE A 1 84 ? -3.324 6.514 4.582 1.00 97.88 84 PHE A N 1
ATOM 656 C CA . PHE A 1 84 ? -2.414 5.952 5.585 1.00 97.88 84 PHE A CA 1
ATOM 657 C C . PHE A 1 84 ? -2.269 4.432 5.450 1.00 97.88 84 PHE A C 1
ATOM 659 O O . PHE A 1 84 ? -1.170 3.887 5.502 1.00 97.88 84 PHE A O 1
ATOM 666 N N . ARG A 1 85 ? -3.370 3.719 5.202 1.00 97.75 85 ARG A N 1
ATOM 667 C CA . ARG A 1 85 ? -3.293 2.295 4.854 1.00 97.75 85 ARG A CA 1
ATOM 668 C C . ARG A 1 85 ? -2.512 2.088 3.549 1.00 97.75 85 ARG A C 1
ATOM 670 O O . ARG A 1 85 ? -1.700 1.170 3.469 1.00 97.75 85 ARG A O 1
ATOM 677 N N . ASP A 1 86 ? -2.748 2.914 2.531 1.00 98.50 86 ASP A N 1
ATOM 678 C CA . ASP A 1 86 ? -2.167 2.743 1.194 1.00 98.50 86 ASP A CA 1
ATOM 679 C C . ASP A 1 86 ? -0.652 2.924 1.204 1.00 98.50 86 ASP A C 1
ATOM 681 O O . ASP A 1 86 ? 0.040 2.128 0.576 1.00 98.50 86 ASP A O 1
ATOM 685 N N . LEU A 1 87 ? -0.111 3.887 1.960 1.00 98.00 87 LEU A N 1
ATOM 686 C CA . LEU A 1 87 ? 1.344 4.017 2.088 1.00 98.00 87 LEU A CA 1
ATOM 687 C C . LEU A 1 87 ? 1.979 2.808 2.790 1.00 98.00 87 LEU A C 1
ATOM 689 O O . LEU A 1 87 ? 3.015 2.332 2.334 1.00 98.00 87 LEU A O 1
ATOM 693 N N . VAL A 1 88 ? 1.348 2.260 3.838 1.00 98.31 88 VAL A N 1
ATOM 694 C CA . VAL A 1 88 ? 1.856 1.059 4.530 1.00 98.31 88 VAL A CA 1
ATOM 695 C C . VAL A 1 88 ? 1.826 -0.140 3.586 1.00 98.31 88 VAL A C 1
ATOM 697 O O . VAL A 1 88 ? 2.823 -0.844 3.423 1.00 98.31 88 VAL A O 1
ATOM 700 N N . CYS A 1 89 ? 0.688 -0.332 2.919 1.00 98.19 89 CYS A N 1
ATOM 701 C CA . CYS A 1 89 ? 0.469 -1.403 1.962 1.00 98.19 89 CYS A CA 1
ATOM 702 C C . CYS A 1 89 ? 1.490 -1.357 0.820 1.00 98.19 89 CYS A C 1
ATOM 704 O O . CYS A 1 89 ? 2.144 -2.359 0.542 1.00 98.19 89 CYS A O 1
ATOM 706 N N . ILE A 1 90 ? 1.668 -0.201 0.178 1.00 98.50 90 ILE A N 1
ATOM 707 C CA . ILE A 1 90 ? 2.584 -0.059 -0.956 1.00 98.50 90 ILE A CA 1
ATOM 708 C C . ILE A 1 90 ? 4.041 -0.224 -0.529 1.00 98.50 90 ILE A C 1
ATOM 710 O O . ILE A 1 90 ? 4.794 -0.892 -1.238 1.00 98.50 90 ILE A O 1
ATOM 714 N N . SER A 1 91 ? 4.438 0.278 0.643 1.00 98.25 91 SER A N 1
ATOM 715 C CA . SER A 1 91 ? 5.784 0.027 1.167 1.00 98.25 91 SER A CA 1
ATOM 716 C C . SER A 1 91 ? 6.059 -1.459 1.409 1.00 98.25 91 SER A C 1
ATOM 718 O O . SER A 1 91 ? 7.169 -1.916 1.135 1.00 98.25 91 SER A O 1
ATOM 720 N N . ALA A 1 92 ? 5.066 -2.230 1.864 1.00 97.56 92 ALA A N 1
ATOM 721 C CA . ALA A 1 92 ? 5.190 -3.679 2.041 1.00 97.56 92 ALA A CA 1
ATOM 722 C C . ALA A 1 92 ? 5.198 -4.441 0.701 1.00 97.56 92 ALA A C 1
ATOM 724 O O . ALA A 1 92 ? 6.011 -5.347 0.487 1.00 97.56 92 ALA A O 1
ATOM 725 N N . VAL A 1 93 ? 4.309 -4.060 -0.221 1.00 96.94 93 VAL A N 1
ATOM 726 C CA . VAL A 1 93 ? 4.159 -4.692 -1.540 1.00 96.94 93 VAL A CA 1
ATOM 727 C C . VAL A 1 93 ? 5.419 -4.509 -2.377 1.00 96.94 93 VAL A C 1
ATOM 729 O O . VAL A 1 93 ? 5.961 -5.492 -2.882 1.00 96.94 93 VAL A O 1
ATOM 732 N N . CYS A 1 94 ? 5.931 -3.282 -2.489 1.00 96.62 94 CYS A N 1
ATOM 733 C CA . CYS A 1 94 ? 7.135 -3.002 -3.269 1.00 96.62 94 CYS A CA 1
ATOM 734 C C . CYS A 1 94 ? 8.344 -3.790 -2.742 1.00 96.62 94 CYS A C 1
ATOM 736 O O . CYS A 1 94 ? 9.044 -4.431 -3.526 1.00 96.62 94 CYS A O 1
ATOM 738 N N . ALA A 1 95 ? 8.542 -3.823 -1.419 1.00 95.69 95 ALA A N 1
ATOM 739 C CA . ALA A 1 95 ? 9.609 -4.607 -0.798 1.00 95.69 95 ALA A CA 1
ATOM 740 C C . ALA A 1 95 ? 9.456 -6.117 -1.048 1.00 95.69 95 ALA A C 1
ATOM 742 O O . ALA A 1 95 ? 10.445 -6.816 -1.283 1.00 95.69 95 ALA A O 1
ATOM 743 N N . SER A 1 96 ? 8.220 -6.623 -1.037 1.00 94.56 96 SER A N 1
ATOM 744 C CA . SER A 1 96 ? 7.927 -8.037 -1.286 1.00 94.56 96 SER A CA 1
ATOM 745 C C . SER A 1 96 ? 8.224 -8.444 -2.732 1.00 94.56 96 SER A C 1
ATOM 747 O O . SER A 1 96 ? 8.815 -9.501 -2.941 1.00 94.56 96 SER A O 1
ATOM 749 N N . TYR A 1 97 ? 7.897 -7.607 -3.725 1.00 93.25 97 TYR A N 1
ATOM 750 C CA . TYR A 1 97 ? 8.246 -7.880 -5.128 1.00 93.25 97 TYR A CA 1
ATOM 751 C C . TYR A 1 97 ? 9.752 -7.835 -5.379 1.00 93.25 97 TYR A C 1
ATOM 753 O O . TYR A 1 97 ? 10.280 -8.719 -6.046 1.00 93.25 97 TYR A O 1
ATOM 761 N N . VAL A 1 98 ? 10.467 -6.865 -4.798 1.00 93.44 98 VAL A N 1
ATOM 762 C CA . VAL A 1 98 ? 11.939 -6.827 -4.869 1.00 93.44 98 VAL A CA 1
ATOM 763 C C . VAL A 1 98 ? 12.535 -8.108 -4.281 1.00 93.44 98 VAL A C 1
ATOM 765 O O . VAL A 1 98 ? 13.426 -8.709 -4.872 1.00 93.44 98 VAL A O 1
ATOM 768 N N . ARG A 1 99 ? 12.016 -8.575 -3.140 1.00 92.19 99 ARG A N 1
ATOM 769 C CA . ARG A 1 99 ? 12.465 -9.822 -2.511 1.00 92.19 99 ARG A CA 1
ATOM 770 C C . ARG A 1 99 ? 12.186 -11.051 -3.380 1.00 92.19 99 ARG A C 1
ATOM 772 O O . ARG A 1 99 ? 13.074 -11.884 -3.490 1.00 92.19 99 ARG A O 1
ATOM 779 N N . ASP A 1 100 ? 11.002 -11.153 -3.984 1.00 89.44 100 ASP A N 1
ATOM 780 C CA . ASP A 1 100 ? 10.618 -12.272 -4.866 1.00 89.44 100 ASP A CA 1
ATOM 781 C C . ASP A 1 100 ? 11.481 -12.340 -6.135 1.00 89.44 100 ASP A C 1
ATOM 783 O O . ASP A 1 100 ? 11.814 -13.426 -6.599 1.00 89.44 100 ASP A O 1
ATOM 787 N N . LEU A 1 101 ? 11.884 -11.184 -6.673 1.00 88.50 101 LEU A N 1
ATOM 788 C CA . LEU A 1 101 ? 12.800 -11.099 -7.814 1.00 88.50 101 LEU A CA 1
ATOM 789 C C . LEU A 1 101 ? 14.246 -11.452 -7.437 1.00 88.50 101 LEU A C 1
ATOM 791 O O . LEU A 1 101 ? 14.973 -12.048 -8.229 1.00 88.50 101 LEU A O 1
ATOM 795 N N . LEU A 1 102 ? 14.689 -11.091 -6.229 1.00 89.56 102 LEU A N 1
ATOM 796 C CA . LEU A 1 102 ? 16.053 -11.381 -5.783 1.00 89.56 102 LEU A CA 1
ATOM 797 C C . LEU A 1 102 ? 16.236 -12.814 -5.284 1.00 89.56 102 LEU A C 1
ATOM 799 O O . LEU A 1 102 ? 17.321 -13.372 -5.472 1.00 89.56 102 LEU A O 1
ATOM 803 N N . TYR A 1 103 ? 15.214 -13.376 -4.637 1.00 87.38 103 TYR A N 1
ATOM 804 C CA . TYR A 1 103 ? 15.269 -14.655 -3.941 1.00 87.38 103 TYR A CA 1
ATOM 805 C C . TYR A 1 103 ? 14.036 -15.499 -4.283 1.00 87.38 103 TYR A C 1
ATOM 807 O O . TYR A 1 103 ? 12.896 -15.084 -4.073 1.00 87.38 103 TYR A O 1
ATOM 815 N N . THR A 1 104 ? 14.261 -16.725 -4.753 1.00 73.06 104 THR A N 1
ATOM 816 C CA . THR A 1 104 ? 13.189 -17.688 -5.035 1.00 73.06 104 THR A CA 1
ATOM 817 C C . THR A 1 104 ? 12.392 -18.007 -3.769 1.00 73.06 104 THR A C 1
ATOM 819 O O . THR A 1 104 ? 12.971 -18.445 -2.775 1.00 73.06 104 THR A O 1
ATOM 822 N N . GLY A 1 105 ? 11.066 -17.839 -3.812 1.00 65.12 105 GLY A N 1
ATOM 823 C CA . GLY A 1 105 ? 10.174 -18.207 -2.704 1.00 65.12 105 GLY A CA 1
ATOM 824 C C . GLY A 1 105 ? 10.048 -17.147 -1.605 1.00 65.12 105 GLY A C 1
ATOM 825 O O . GLY A 1 105 ? 9.817 -17.491 -0.447 1.00 65.12 105 GLY A O 1
ATOM 826 N N . GLY A 1 106 ? 10.202 -15.864 -1.945 1.00 62.19 106 GLY A N 1
ATOM 827 C CA . GLY A 1 106 ? 10.073 -14.767 -0.989 1.00 62.19 106 GLY A CA 1
ATOM 828 C C . GLY A 1 106 ? 8.709 -14.741 -0.289 1.00 62.19 106 GLY A C 1
ATOM 829 O O . GLY A 1 106 ? 7.689 -14.415 -0.896 1.00 62.19 106 GLY A O 1
ATOM 830 N N . ALA A 1 107 ? 8.696 -15.030 1.015 1.00 68.81 107 ALA A N 1
ATOM 831 C CA . ALA A 1 107 ? 7.559 -14.737 1.881 1.00 68.81 107 ALA A CA 1
ATOM 832 C C . ALA A 1 107 ? 7.388 -13.213 2.019 1.00 68.81 107 ALA A C 1
ATOM 834 O O . ALA A 1 107 ? 8.373 -12.477 2.178 1.00 68.81 107 ALA A O 1
ATOM 835 N N . GLY A 1 108 ? 6.143 -12.736 1.949 1.00 82.62 108 GLY A N 1
ATOM 836 C CA . GLY A 1 108 ? 5.824 -11.318 2.094 1.00 82.62 108 GLY A CA 1
ATOM 837 C C . GLY A 1 108 ? 4.423 -10.938 1.618 1.00 82.62 108 GLY A C 1
ATOM 838 O O . GLY A 1 108 ? 3.647 -11.758 1.123 1.00 82.62 108 GLY A O 1
ATOM 839 N N . PHE A 1 109 ? 4.123 -9.651 1.740 1.00 90.88 109 PHE A N 1
ATOM 840 C CA . PHE A 1 109 ? 2.841 -9.039 1.408 1.00 90.88 109 PHE A CA 1
ATOM 841 C C . PHE A 1 109 ? 2.781 -8.652 -0.072 1.00 90.88 109 PHE A C 1
ATOM 843 O O . PHE A 1 109 ? 2.830 -7.479 -0.421 1.00 90.88 109 PHE A O 1
ATOM 850 N N . ARG A 1 110 ? 2.691 -9.639 -0.967 1.00 90.19 110 ARG A N 1
ATOM 851 C CA . ARG A 1 110 ? 2.670 -9.396 -2.427 1.00 90.19 110 ARG A CA 1
ATOM 852 C C . ARG A 1 110 ? 1.377 -8.766 -2.936 1.00 90.19 110 ARG A C 1
ATOM 854 O O . ARG A 1 110 ? 1.378 -8.161 -4.006 1.00 90.19 110 ARG A O 1
ATOM 861 N N . PHE A 1 111 ? 0.285 -8.927 -2.194 1.00 93.50 111 PHE A N 1
ATOM 862 C CA . PHE A 1 111 ? -1.035 -8.493 -2.624 1.00 93.50 111 PHE A CA 1
ATOM 863 C C . PHE A 1 111 ? -1.660 -7.529 -1.626 1.00 93.50 111 PHE A C 1
ATOM 865 O O . PHE A 1 111 ? -1.708 -7.793 -0.424 1.00 93.50 111 PHE A O 1
ATOM 872 N N . SER A 1 112 ? -2.186 -6.421 -2.138 1.00 95.56 112 SER A N 1
ATOM 873 C CA . SER A 1 112 ? -2.792 -5.363 -1.327 1.00 95.56 112 SER A CA 1
ATOM 874 C C . SER A 1 112 ? -4.102 -5.769 -0.655 1.00 95.56 112 SER A C 1
ATOM 876 O O . SER A 1 112 ? -4.535 -5.089 0.274 1.00 95.56 112 SER A O 1
ATOM 878 N N . ASN A 1 113 ? -4.718 -6.876 -1.087 1.00 94.00 113 ASN A N 1
ATOM 879 C CA . ASN A 1 113 ? -5.919 -7.447 -0.475 1.00 94.00 113 ASN A CA 1
ATOM 880 C C . ASN A 1 113 ? -5.737 -7.707 1.023 1.00 94.00 113 ASN A C 1
ATOM 882 O O . ASN A 1 113 ? -6.680 -7.512 1.780 1.00 94.00 113 ASN A O 1
ATOM 886 N N . ALA A 1 114 ? -4.524 -8.072 1.460 1.00 94.25 114 ALA A N 1
ATOM 887 C CA . ALA A 1 114 ? -4.232 -8.278 2.878 1.00 94.25 114 ALA A CA 1
ATOM 888 C C . ALA A 1 114 ? -4.513 -7.021 3.729 1.00 94.25 114 ALA A C 1
ATOM 890 O O . ALA A 1 114 ? -4.824 -7.120 4.911 1.00 94.25 114 ALA A O 1
ATOM 891 N N . PHE A 1 115 ? -4.457 -5.834 3.120 1.00 96.12 115 PHE A N 1
ATOM 892 C CA . PHE A 1 115 ? -4.682 -4.555 3.786 1.00 96.12 115 PHE A CA 1
ATOM 8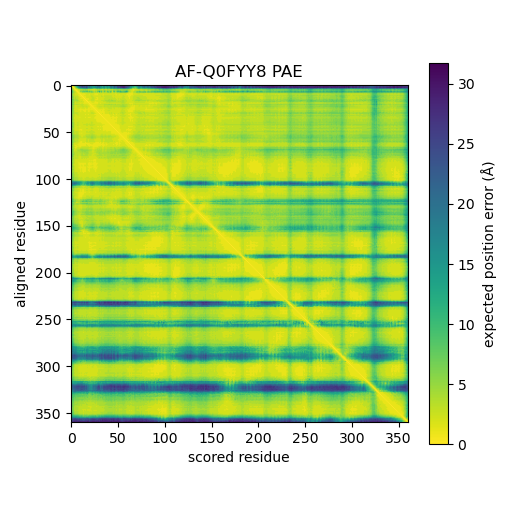93 C C . PHE A 1 115 ? -6.103 -4.006 3.597 1.00 96.12 115 PHE A C 1
ATOM 895 O O . PHE A 1 115 ? -6.361 -2.866 3.980 1.00 96.12 115 PHE A O 1
ATOM 902 N N . ASP A 1 116 ? -7.029 -4.748 2.978 1.00 94.88 116 ASP A N 1
ATOM 903 C CA . ASP A 1 116 ? -8.408 -4.281 2.809 1.00 94.88 116 ASP A CA 1
ATOM 904 C C . ASP A 1 116 ? -9.060 -4.005 4.178 1.00 94.88 116 ASP A C 1
ATOM 906 O O . ASP A 1 116 ? -8.933 -4.777 5.129 1.00 94.88 116 ASP A O 1
ATOM 910 N N . PHE A 1 117 ? -9.763 -2.872 4.279 1.00 95.50 117 PHE A N 1
ATOM 911 C CA . PHE A 1 117 ? -10.539 -2.574 5.478 1.00 95.50 117 PHE A CA 1
ATOM 912 C C . PHE A 1 117 ? -11.728 -3.520 5.574 1.00 95.50 117 PHE A C 1
ATOM 914 O O . PHE A 1 117 ? -12.474 -3.689 4.606 1.00 95.50 117 PHE A O 1
ATOM 921 N N . TYR A 1 118 ? -11.947 -4.053 6.770 1.00 95.44 118 TYR A N 1
ATOM 922 C CA . TYR A 1 118 ? -13.149 -4.801 7.076 1.00 95.44 118 TYR A CA 1
ATOM 923 C C . TYR A 1 118 ? -14.394 -3.900 6.924 1.00 95.44 118 TYR A C 1
ATOM 925 O O . TYR A 1 118 ? -14.369 -2.756 7.394 1.00 95.44 118 TYR A O 1
ATOM 933 N N . PRO A 1 119 ? -15.478 -4.365 6.267 1.00 94.62 119 PRO A N 1
ATOM 934 C CA . PRO A 1 119 ? -16.619 -3.504 5.944 1.00 94.62 119 PRO A CA 1
ATOM 935 C C . PRO A 1 119 ? -17.439 -3.029 7.147 1.00 94.62 119 PRO A C 1
ATOM 937 O O . PRO A 1 119 ? -18.053 -1.963 7.063 1.00 94.62 119 PRO A O 1
ATOM 940 N N . TRP A 1 120 ? -17.468 -3.806 8.235 1.00 95.12 120 TRP A N 1
ATOM 941 C CA . TRP A 1 120 ? -18.198 -3.448 9.451 1.00 95.12 120 TRP A CA 1
ATOM 942 C C . TRP A 1 120 ? -17.299 -2.717 10.444 1.00 95.12 120 TRP A C 1
ATOM 944 O O . TRP A 1 120 ? -16.142 -3.086 10.649 1.00 95.12 120 TRP A O 1
ATOM 954 N N . PHE A 1 121 ? -17.846 -1.685 11.077 1.00 93.75 121 PHE A N 1
ATOM 955 C CA . PHE A 1 121 ? -17.136 -0.852 12.040 1.00 93.75 121 PHE A CA 1
ATOM 956 C C . PHE A 1 121 ? -18.077 -0.264 13.096 1.00 93.75 121 PHE A C 1
ATOM 958 O O . PHE A 1 121 ? -19.291 -0.217 12.903 1.00 93.75 121 PHE A O 1
ATOM 965 N N . PHE A 1 122 ? -17.514 0.216 14.204 1.00 92.38 122 PHE A N 1
ATOM 966 C CA . PHE A 1 122 ? -18.276 0.849 15.280 1.00 92.38 122 PHE A CA 1
ATOM 967 C C . PHE A 1 122 ? -18.590 2.320 15.007 1.00 92.38 122 PHE A C 1
ATOM 969 O O . PHE A 1 122 ? -17.812 3.051 14.389 1.00 92.38 122 PHE A O 1
ATOM 976 N N . GLY A 1 123 ? -19.727 2.769 15.539 1.00 86.44 123 GLY A N 1
ATOM 977 C CA . GLY A 1 123 ? -19.976 4.186 15.777 1.00 86.44 123 GLY A CA 1
ATOM 978 C C . GLY A 1 123 ? -19.183 4.698 16.985 1.00 86.44 123 GLY A C 1
ATOM 979 O O . GLY A 1 123 ? -18.492 3.951 17.668 1.00 86.44 123 GLY A O 1
ATOM 980 N N . ARG A 1 124 ? -19.320 5.989 17.308 1.00 80.81 124 ARG A N 1
ATOM 981 C CA . ARG A 1 124 ? -18.585 6.612 18.432 1.00 80.81 124 ARG A CA 1
ATOM 982 C C . ARG A 1 124 ? -18.952 6.067 19.817 1.00 80.81 124 ARG A C 1
ATOM 984 O O . ARG A 1 124 ? -18.238 6.347 20.770 1.00 80.81 124 ARG A O 1
ATOM 991 N N . GLN A 1 125 ? -20.090 5.388 19.934 1.00 83.62 125 GLN A N 1
ATOM 992 C CA . GLN A 1 125 ? -20.636 4.932 21.213 1.00 83.62 125 GLN A CA 1
ATOM 993 C C . GLN A 1 125 ? -20.134 3.542 21.621 1.00 83.62 125 GLN A C 1
ATOM 995 O O . GLN A 1 125 ? -20.260 3.209 22.793 1.00 83.62 125 GLN A O 1
ATOM 1000 N N . TYR A 1 126 ? -19.547 2.771 20.692 1.00 87.75 126 TYR A N 1
ATOM 1001 C CA . TYR A 1 126 ? -19.112 1.384 20.919 1.00 87.75 126 TYR A CA 1
ATOM 1002 C C . TYR A 1 126 ? -20.175 0.522 21.623 1.00 87.75 126 TYR A C 1
ATOM 1004 O O . TYR A 1 126 ? -19.876 -0.220 22.557 1.00 87.75 126 TYR A O 1
ATOM 1012 N N . ASP A 1 127 ? -21.426 0.668 21.193 1.00 90.56 127 ASP A N 1
ATOM 1013 C CA . ASP A 1 127 ? -22.552 -0.159 21.608 1.00 90.56 127 ASP A CA 1
ATOM 1014 C C . ASP A 1 127 ? -22.646 -1.426 20.739 1.00 90.56 127 ASP A C 1
ATOM 1016 O O . ASP A 1 127 ? -21.821 -1.656 19.856 1.00 90.56 127 ASP A O 1
ATOM 1020 N N . ASP A 1 128 ? -23.677 -2.245 20.952 1.00 93.00 128 ASP A N 1
ATOM 1021 C CA . ASP A 1 128 ? -23.908 -3.470 20.168 1.00 93.00 128 ASP A CA 1
ATOM 1022 C C . ASP A 1 128 ? -24.314 -3.197 18.702 1.00 93.00 128 ASP A C 1
ATOM 1024 O O . ASP A 1 128 ? -24.567 -4.137 17.942 1.00 93.00 128 ASP A O 1
ATOM 1028 N N . THR A 1 129 ? -24.363 -1.927 18.284 1.00 94.62 129 THR A N 1
ATOM 1029 C CA . THR A 1 129 ? -24.697 -1.503 16.924 1.00 94.62 129 THR A CA 1
ATOM 1030 C C . THR A 1 129 ? -23.431 -1.312 16.089 1.00 94.62 129 THR A C 1
ATOM 1032 O O . THR A 1 129 ? -22.621 -0.412 16.317 1.00 94.62 129 THR A O 1
ATOM 1035 N N . ILE A 1 130 ? -23.296 -2.108 15.030 1.00 95.69 130 ILE A N 1
ATOM 1036 C CA . ILE A 1 130 ? -22.223 -1.974 14.038 1.00 95.69 130 ILE A CA 1
ATOM 1037 C C . ILE A 1 130 ? -22.765 -1.435 12.716 1.00 95.69 130 ILE A C 1
ATOM 1039 O O . ILE A 1 130 ? -23.895 -1.708 12.311 1.00 95.69 130 ILE A O 1
ATOM 1043 N N . PHE A 1 131 ? -21.931 -0.684 12.011 1.00 95.25 131 PHE A N 1
ATOM 1044 C CA . PHE A 1 131 ? -22.271 -0.006 10.768 1.00 95.25 131 PHE A CA 1
ATOM 1045 C C . PHE A 1 131 ? -21.530 -0.651 9.610 1.00 95.25 131 PHE A C 1
ATOM 1047 O O . PHE A 1 131 ? -20.369 -1.029 9.743 1.00 95.25 131 PHE A O 1
ATOM 1054 N N . VAL A 1 132 ? -22.184 -0.728 8.457 1.00 95.38 132 VAL A N 1
ATOM 1055 C CA . VAL A 1 132 ? -21.549 -1.093 7.191 1.00 95.38 132 VAL A CA 1
ATOM 1056 C C . VAL A 1 132 ? -21.843 -0.019 6.158 1.00 95.38 132 VAL A C 1
ATOM 1058 O O . VAL A 1 132 ? -22.972 0.460 6.028 1.00 95.38 132 VAL A O 1
ATOM 1061 N N . GLN A 1 133 ? -20.802 0.371 5.429 1.00 90.94 133 GLN A N 1
ATOM 1062 C CA . GLN A 1 133 ? -20.904 1.342 4.351 1.00 90.94 133 GLN A CA 1
ATOM 1063 C C . GLN A 1 133 ? -19.973 0.940 3.211 1.00 90.94 133 GLN A C 1
ATOM 1065 O O . GLN A 1 133 ? -18.778 1.235 3.212 1.00 90.94 133 GLN A O 1
ATOM 1070 N N . THR A 1 134 ? -20.545 0.271 2.221 1.00 91.69 134 THR A N 1
ATOM 1071 C CA . THR A 1 134 ? -19.908 -0.080 0.953 1.00 91.69 134 THR A CA 1
ATOM 1072 C C . THR A 1 134 ? -20.769 0.431 -0.203 1.00 91.69 134 THR A C 1
ATOM 1074 O O . THR A 1 134 ? -21.878 0.924 -0.005 1.00 91.69 134 THR A O 1
ATOM 1077 N N . ALA A 1 135 ? -20.274 0.311 -1.436 1.00 90.19 135 ALA A N 1
ATOM 1078 C CA . ALA A 1 135 ? -21.070 0.653 -2.615 1.00 90.19 135 ALA A CA 1
ATOM 1079 C C . ALA A 1 135 ? -22.308 -0.251 -2.793 1.00 90.19 135 ALA A C 1
ATOM 1081 O O . ALA A 1 135 ? -23.243 0.134 -3.489 1.00 90.19 135 ALA A O 1
ATOM 1082 N N . SER A 1 136 ? -22.312 -1.444 -2.189 1.00 93.69 136 SER A N 1
ATOM 1083 C CA . SER A 1 136 ? -23.401 -2.419 -2.296 1.00 93.69 136 SER A CA 1
ATOM 1084 C C . SER A 1 136 ? -24.306 -2.468 -1.067 1.00 93.69 136 SER A C 1
ATOM 1086 O O . SER A 1 136 ? -25.465 -2.854 -1.192 1.00 93.69 136 SER A O 1
ATOM 1088 N N . VAL A 1 137 ? -23.800 -2.101 0.113 1.00 93.81 137 VAL A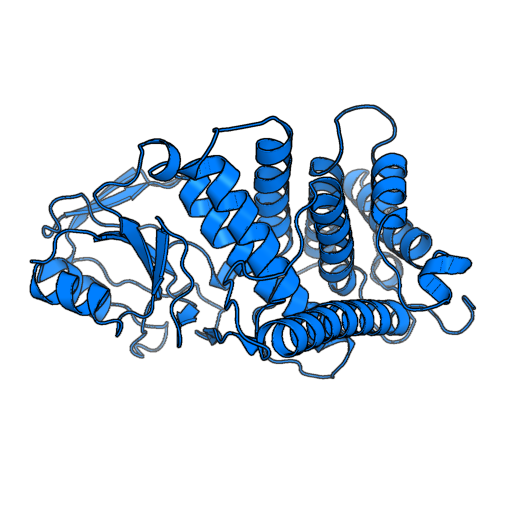 N 1
ATOM 1089 C CA . VAL A 1 137 ? -24.513 -2.242 1.385 1.00 93.81 137 VAL A CA 1
ATOM 1090 C C . VAL A 1 137 ? -24.342 -0.979 2.220 1.00 93.81 137 VAL A C 1
ATOM 1092 O O . VAL A 1 137 ? -23.224 -0.550 2.500 1.00 93.81 137 VAL A O 1
ATOM 1095 N N . LEU A 1 138 ? -25.462 -0.420 2.670 1.00 95.12 138 LEU A N 1
ATOM 1096 C CA . LEU A 1 138 ? -25.513 0.636 3.674 1.00 95.12 138 LEU A CA 1
ATOM 1097 C C . LEU A 1 138 ? -26.498 0.209 4.758 1.00 95.12 138 LEU A C 1
ATOM 1099 O O . LEU A 1 138 ? -27.669 -0.020 4.459 1.00 95.12 138 LEU A O 1
ATOM 1103 N N . GLY A 1 139 ? -26.043 0.100 6.004 1.00 95.44 139 GLY A N 1
ATOM 1104 C CA . GLY A 1 139 ? -26.931 -0.326 7.078 1.00 95.44 139 GLY A CA 1
ATOM 1105 C C . GLY A 1 139 ? -26.280 -0.443 8.446 1.00 95.44 139 GLY A C 1
ATOM 1106 O O . GLY A 1 139 ? -25.087 -0.190 8.626 1.00 95.44 139 GLY A O 1
ATOM 1107 N N . THR A 1 140 ? -27.111 -0.847 9.400 1.00 96.56 140 THR A N 1
ATOM 1108 C CA . THR A 1 140 ? -26.766 -1.114 10.797 1.00 96.56 140 THR A CA 1
ATOM 1109 C C . THR A 1 140 ? -27.116 -2.557 11.131 1.00 96.56 140 THR A C 1
ATOM 1111 O O . THR A 1 140 ? -28.174 -3.031 10.718 1.00 96.56 140 THR A O 1
ATOM 1114 N N . HIS A 1 141 ? -26.265 -3.238 11.891 1.00 95.94 141 HIS A N 1
ATOM 1115 C CA . HIS A 1 141 ? -26.469 -4.621 12.320 1.00 95.94 141 HIS A CA 1
ATOM 1116 C C . HIS A 1 141 ? -26.150 -4.780 13.808 1.00 95.94 141 HIS A C 1
ATOM 1118 O O . HIS A 1 141 ? -25.459 -3.939 14.383 1.00 95.94 141 HIS A O 1
ATOM 1124 N N . ASN A 1 142 ? -26.624 -5.872 14.408 1.00 96.50 142 ASN A N 1
ATOM 1125 C CA . ASN A 1 142 ? -26.262 -6.241 15.771 1.00 96.50 142 ASN A CA 1
ATOM 1126 C C . ASN A 1 142 ? -24.930 -6.995 15.783 1.00 96.50 142 ASN A C 1
ATOM 1128 O O . ASN A 1 142 ? -24.713 -7.915 14.991 1.00 96.5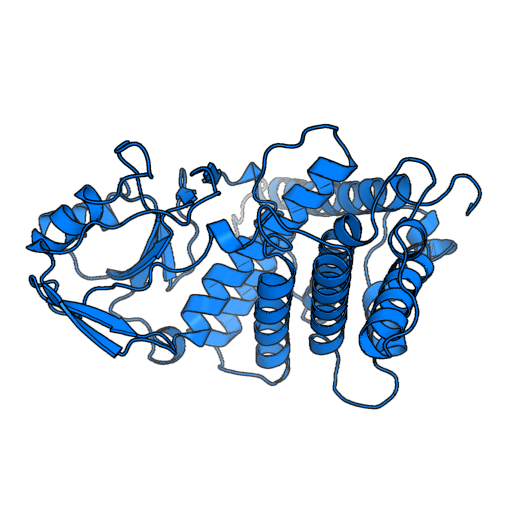0 142 ASN A O 1
ATOM 1132 N N . LEU A 1 143 ? -24.062 -6.657 16.731 1.00 95.94 143 LEU A N 1
ATOM 1133 C CA . LEU A 1 143 ? -22.788 -7.338 16.945 1.00 95.94 143 LEU A CA 1
ATOM 1134 C C . LEU A 1 143 ? -22.954 -8.839 17.242 1.00 95.94 143 LEU A C 1
ATOM 1136 O O . LEU A 1 143 ? -22.160 -9.672 16.794 1.00 95.94 143 LEU A O 1
ATOM 1140 N N . SER A 1 144 ? -24.005 -9.200 17.979 1.00 95.62 144 SER A N 1
ATOM 1141 C CA . SER A 1 144 ? -24.295 -10.586 18.355 1.00 95.62 144 SER A CA 1
ATOM 1142 C C . SER A 1 144 ? -24.512 -11.504 17.147 1.00 95.62 144 SER A C 1
ATOM 1144 O O . SER A 1 144 ? -24.185 -12.686 17.222 1.00 95.62 144 SER A O 1
ATOM 1146 N N . GLU A 1 145 ? -24.988 -10.957 16.026 1.00 95.44 145 GLU A N 1
ATOM 1147 C CA . GLU A 1 145 ? -25.264 -11.682 14.780 1.00 95.44 145 GLU A CA 1
ATOM 1148 C C . GLU A 1 145 ? -24.039 -11.767 13.852 1.00 95.44 145 GLU A C 1
ATOM 1150 O O . GLU A 1 145 ? -24.023 -12.560 12.908 1.00 95.44 145 GLU A O 1
ATOM 1155 N N . LEU A 1 146 ? -23.002 -10.960 14.101 1.00 95.06 146 LEU A N 1
ATOM 1156 C CA . LEU A 1 146 ? -21.811 -10.914 13.262 1.00 95.06 146 LEU A CA 1
ATOM 1157 C C . LEU A 1 146 ? -20.881 -12.104 13.537 1.00 95.06 146 LEU A C 1
ATOM 1159 O O . LEU A 1 146 ? -20.478 -12.344 14.677 1.00 95.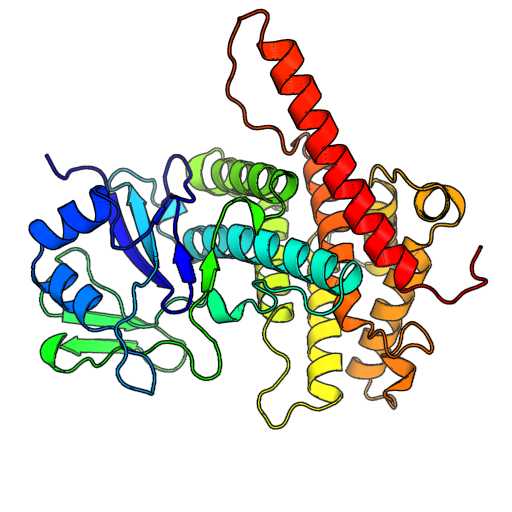06 146 LEU A O 1
ATOM 1163 N N . ASN A 1 147 ? -20.461 -12.763 12.454 1.00 94.69 147 ASN A N 1
ATOM 1164 C CA . ASN A 1 147 ? -19.371 -13.739 12.424 1.00 94.69 147 ASN A CA 1
ATOM 1165 C C . ASN A 1 147 ? -18.285 -13.227 11.464 1.00 94.69 147 ASN A C 1
ATOM 1167 O O . ASN A 1 147 ? -18.331 -13.539 10.272 1.00 94.69 147 ASN A O 1
ATOM 1171 N N . PRO A 1 148 ? -17.379 -12.352 11.930 1.00 93.81 148 PRO A N 1
ATOM 1172 C CA . PRO A 1 148 ? -16.405 -11.720 11.065 1.00 93.81 148 PRO A CA 1
ATOM 1173 C C . PRO A 1 148 ? -15.332 -12.706 10.608 1.00 93.81 148 PRO A C 1
ATOM 1175 O O . PRO A 1 148 ? -14.828 -13.515 11.388 1.00 93.81 148 PRO A O 1
ATOM 1178 N N . GLN A 1 149 ? -14.975 -12.598 9.331 1.00 91.81 149 GLN A N 1
ATOM 1179 C CA . GLN A 1 149 ? -13.976 -13.437 8.679 1.00 91.81 149 GLN A CA 1
ATOM 1180 C C . GLN A 1 149 ? -12.917 -12.585 7.988 1.00 91.81 149 GLN A C 1
ATOM 1182 O O . GLN A 1 149 ? -13.156 -11.427 7.623 1.00 91.81 149 GLN A O 1
ATOM 1187 N N . CYS A 1 150 ? -11.733 -13.162 7.807 1.00 90.44 150 CYS A N 1
ATOM 1188 C CA . CYS A 1 150 ? -10.733 -12.596 6.918 1.00 90.44 150 CYS A CA 1
ATOM 1189 C C . CYS A 1 150 ? -11.157 -12.714 5.448 1.00 90.44 150 CYS A C 1
ATOM 1191 O O . CYS A 1 150 ? -12.127 -13.387 5.106 1.00 90.44 150 CYS A O 1
ATOM 1193 N N . SER A 1 151 ? -10.439 -12.029 4.557 1.00 86.81 151 SER A N 1
ATOM 1194 C CA . SER A 1 151 ? -10.656 -12.223 3.124 1.00 86.81 151 SER A CA 1
ATOM 1195 C C . SER A 1 151 ? -10.229 -13.640 2.736 1.00 86.81 151 SER A C 1
ATOM 1197 O O . SER A 1 151 ? -9.072 -13.991 3.006 1.00 86.81 151 SER A O 1
ATOM 1199 N N . PRO A 1 152 ? -11.097 -14.414 2.060 1.00 80.06 152 PRO A N 1
ATOM 1200 C CA . PRO A 1 152 ? -10.751 -15.758 1.637 1.00 80.06 152 PRO A CA 1
ATOM 1201 C C . PRO A 1 152 ? -9.611 -15.740 0.629 1.00 80.06 152 PRO A C 1
ATOM 1203 O O . PRO A 1 152 ? -9.419 -14.768 -0.104 1.00 80.06 152 PRO A O 1
ATOM 1206 N N . ALA A 1 153 ? -8.866 -16.845 0.599 1.00 80.94 153 ALA A N 1
ATOM 1207 C CA . ALA A 1 153 ? -7.658 -17.043 -0.207 1.00 80.94 153 ALA A CA 1
ATOM 1208 C C . ALA A 1 153 ? -6.414 -16.245 0.236 1.00 80.94 153 ALA A C 1
ATOM 1210 O O . ALA A 1 153 ? -5.394 -16.289 -0.453 1.00 80.94 153 ALA A O 1
ATOM 1211 N N . PHE A 1 154 ? -6.449 -15.577 1.395 1.00 81.56 154 PHE A N 1
ATOM 1212 C CA . PHE A 1 154 ? -5.283 -14.895 1.959 1.00 81.56 154 PHE A CA 1
ATOM 1213 C C . PHE A 1 154 ? -4.976 -15.396 3.363 1.00 81.56 154 PHE A C 1
ATOM 1215 O O . PHE A 1 154 ? -5.778 -15.240 4.279 1.00 81.56 154 PHE A O 1
ATOM 1222 N N . SER A 1 155 ? -3.768 -15.925 3.553 1.00 79.75 155 SER A N 1
ATOM 1223 C CA . SER A 1 155 ? -3.252 -16.188 4.893 1.00 79.75 155 SER A CA 1
ATOM 1224 C C . SER A 1 155 ? -3.146 -14.888 5.688 1.00 79.75 155 SER A C 1
ATOM 1226 O O . SER A 1 155 ? -2.767 -13.847 5.143 1.00 79.75 155 SER A O 1
ATOM 1228 N N . VAL A 1 156 ? -3.434 -14.962 6.985 1.00 85.94 156 VAL A N 1
ATOM 1229 C CA . VAL A 1 156 ? -3.066 -13.897 7.917 1.00 85.94 156 VAL A CA 1
ATOM 1230 C C . VAL A 1 156 ? -1.550 -13.907 8.060 1.00 85.94 156 VAL A C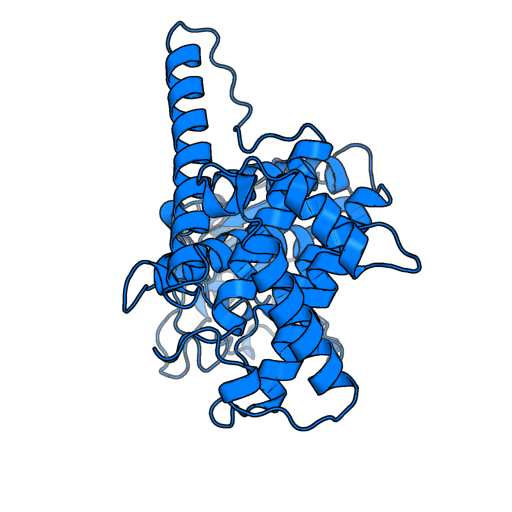 1
ATOM 1232 O O . VAL A 1 156 ? -0.950 -14.933 8.381 1.00 85.94 156 VAL A O 1
ATOM 1235 N N . LEU A 1 157 ? -0.922 -12.775 7.757 1.00 89.56 157 LEU A N 1
ATOM 1236 C CA . LEU A 1 157 ? 0.529 -12.622 7.802 1.00 89.56 157 LEU A CA 1
ATOM 1237 C C . LEU A 1 157 ? 0.915 -11.636 8.905 1.00 89.56 157 LEU A C 1
ATOM 1239 O O . LEU A 1 157 ? 0.263 -10.604 9.076 1.00 89.56 157 LEU A O 1
ATOM 1243 N N . SER A 1 158 ? 2.013 -11.932 9.605 1.00 93.38 158 SER A N 1
ATOM 1244 C CA . SER A 1 158 ? 2.633 -10.985 10.535 1.00 93.38 158 SER A CA 1
ATOM 1245 C C . SER A 1 158 ? 3.445 -9.944 9.761 1.00 93.38 158 SER A C 1
ATOM 1247 O O . SER A 1 158 ? 4.422 -10.269 9.076 1.00 93.38 158 SER A O 1
ATOM 1249 N N . LEU A 1 159 ? 3.030 -8.680 9.840 1.00 94.88 159 LEU A N 1
ATOM 1250 C CA . LEU A 1 159 ? 3.763 -7.545 9.308 1.00 94.88 159 LEU A CA 1
ATOM 1251 C C . LEU A 1 159 ? 4.757 -7.049 10.360 1.00 94.88 159 LEU A C 1
ATOM 1253 O O . LEU A 1 159 ? 4.409 -6.671 11.477 1.00 94.88 159 LEU A O 1
ATOM 1257 N N . GLN A 1 160 ? 6.016 -7.014 9.939 1.00 93.44 160 GLN A N 1
ATOM 1258 C CA . GLN A 1 160 ? 7.161 -6.592 10.735 1.00 93.44 160 GLN A CA 1
ATOM 1259 C C . GLN A 1 160 ? 7.854 -5.452 9.997 1.00 93.44 160 GLN A C 1
ATOM 1261 O O . GLN A 1 160 ? 7.753 -5.349 8.775 1.00 93.44 160 GLN A O 1
ATOM 1266 N N . ILE A 1 161 ? 8.632 -4.646 10.714 1.00 91.50 161 ILE A N 1
ATOM 1267 C CA . ILE A 1 161 ? 9.385 -3.519 10.144 1.00 91.50 161 ILE A CA 1
ATOM 1268 C C . ILE A 1 161 ? 10.241 -3.945 8.939 1.00 91.50 161 ILE A C 1
ATOM 1270 O O . ILE A 1 161 ? 10.248 -3.270 7.915 1.00 91.50 161 ILE A O 1
ATOM 1274 N N . HIS A 1 162 ? 10.895 -5.109 9.001 1.00 90.25 162 HIS A N 1
ATOM 1275 C CA . HIS A 1 162 ? 11.758 -5.604 7.921 1.00 90.25 162 HIS A CA 1
ATOM 1276 C C . HIS A 1 162 ? 10.994 -6.052 6.650 1.00 90.25 162 HIS A C 1
ATOM 1278 O O . HIS A 1 162 ? 11.608 -6.377 5.628 1.00 90.25 162 HIS A O 1
ATOM 1284 N N . HIS A 1 163 ? 9.660 -6.112 6.704 1.00 94.62 163 HIS A N 1
ATOM 1285 C CA . HIS A 1 163 ? 8.797 -6.343 5.544 1.00 94.62 163 HIS A CA 1
ATOM 1286 C C . HIS A 1 163 ? 8.522 -5.064 4.744 1.00 94.62 163 HIS A C 1
ATOM 1288 O O . HIS A 1 163 ? 8.015 -5.161 3.629 1.00 94.62 163 HIS A O 1
ATOM 1294 N N . LEU A 1 164 ? 8.846 -3.888 5.285 1.00 95.88 164 LEU A N 1
ATOM 1295 C CA . LEU A 1 164 ? 8.629 -2.599 4.638 1.00 95.88 164 LEU A CA 1
ATOM 1296 C C . LEU A 1 164 ? 9.888 -2.117 3.911 1.00 95.88 164 LEU A C 1
ATOM 1298 O O . LEU A 1 164 ? 11.008 -2.287 4.391 1.00 95.88 164 LEU A O 1
ATOM 1302 N N . ASP A 1 165 ? 9.697 -1.421 2.792 1.00 96.44 165 ASP A N 1
ATOM 1303 C CA . ASP A 1 165 ? 10.688 -0.461 2.302 1.00 96.44 165 ASP A CA 1
ATOM 1304 C C . ASP A 1 165 ? 10.679 0.744 3.255 1.00 96.44 165 ASP A C 1
ATOM 1306 O O . ASP A 1 165 ? 9.829 1.630 3.141 1.00 96.44 165 ASP A O 1
ATOM 1310 N N . LEU A 1 166 ? 11.557 0.727 4.264 1.00 94.81 166 LEU A N 1
ATOM 1311 C CA . LEU A 1 166 ? 11.568 1.741 5.323 1.00 94.81 166 LEU A CA 1
ATOM 1312 C C . LEU A 1 166 ? 11.855 3.156 4.816 1.00 94.81 166 LEU A C 1
ATOM 1314 O O . LEU A 1 166 ? 11.114 4.058 5.218 1.00 94.81 166 LEU A O 1
ATOM 1318 N N . PRO A 1 167 ? 12.839 3.389 3.922 1.00 95.12 167 PRO A N 1
ATOM 1319 C CA . PRO A 1 167 ? 13.013 4.695 3.296 1.00 95.12 167 PRO A CA 1
ATOM 1320 C C . PRO A 1 167 ? 11.734 5.222 2.641 1.00 95.12 167 PRO A C 1
ATOM 1322 O O . PRO A 1 167 ? 11.347 6.370 2.872 1.00 95.12 167 PRO A O 1
ATOM 1325 N N . LEU A 1 168 ? 11.049 4.379 1.860 1.00 96.69 168 LEU A N 1
ATOM 1326 C CA . LEU A 1 168 ? 9.803 4.763 1.206 1.00 96.69 168 LEU A CA 1
ATOM 1327 C C . LEU A 1 168 ? 8.689 5.021 2.226 1.00 96.69 168 LEU A C 1
ATOM 1329 O O . LEU A 1 168 ? 8.016 6.046 2.149 1.00 96.69 168 LEU A O 1
ATOM 1333 N N . TYR A 1 169 ? 8.508 4.117 3.193 1.00 97.38 169 TYR A N 1
ATOM 1334 C CA . TYR A 1 169 ? 7.506 4.244 4.251 1.00 97.38 169 TYR A CA 1
ATOM 1335 C C . TYR A 1 169 ? 7.659 5.557 5.018 1.00 97.38 169 TYR A C 1
ATOM 1337 O O . TYR A 1 169 ? 6.685 6.294 5.139 1.00 97.38 169 TYR A O 1
ATOM 1345 N N . ARG A 1 170 ? 8.871 5.894 5.475 1.00 95.69 170 ARG A N 1
ATOM 1346 C CA . ARG A 1 170 ? 9.137 7.137 6.214 1.00 95.69 170 ARG A CA 1
ATOM 1347 C C . ARG A 1 170 ? 8.817 8.377 5.379 1.00 95.69 170 ARG A C 1
ATOM 1349 O O . ARG A 1 170 ? 8.126 9.273 5.862 1.00 95.69 170 ARG A O 1
ATOM 1356 N N . GLY A 1 171 ? 9.250 8.406 4.116 1.00 95.75 171 GLY A N 1
ATOM 1357 C CA . GLY A 1 171 ? 8.982 9.532 3.217 1.00 95.75 171 GLY A CA 1
ATOM 1358 C C . GLY A 1 171 ? 7.489 9.719 2.920 1.00 95.75 171 GLY A C 1
ATOM 1359 O O . GLY A 1 171 ? 6.973 10.836 2.981 1.00 95.75 171 GLY A O 1
ATOM 1360 N N . LEU A 1 172 ? 6.763 8.625 2.665 1.00 97.25 172 LEU A N 1
ATOM 1361 C CA . LEU A 1 172 ? 5.313 8.667 2.456 1.00 97.25 172 LEU A CA 1
ATOM 1362 C C . LEU A 1 172 ? 4.554 9.034 3.734 1.00 97.25 172 LEU A C 1
ATOM 1364 O O . LEU A 1 172 ? 3.599 9.806 3.669 1.00 97.25 172 LEU A O 1
ATOM 1368 N N . ARG A 1 173 ? 4.978 8.511 4.891 1.00 96.38 173 ARG A N 1
ATOM 1369 C CA . ARG A 1 173 ? 4.399 8.836 6.199 1.00 96.38 173 ARG A CA 1
ATOM 1370 C C . ARG A 1 173 ? 4.496 10.333 6.477 1.00 96.38 173 ARG A C 1
ATOM 1372 O O . ARG A 1 173 ? 3.494 10.939 6.836 1.00 96.38 173 ARG A O 1
ATOM 1379 N N . ARG A 1 174 ? 5.664 10.937 6.238 1.00 93.62 174 ARG A N 1
ATOM 1380 C CA . ARG A 1 174 ? 5.852 12.388 6.362 1.00 93.62 174 ARG A CA 1
ATOM 1381 C C . ARG A 1 174 ? 4.912 13.160 5.436 1.00 93.62 174 ARG A C 1
ATOM 1383 O O . ARG A 1 174 ? 4.204 14.046 5.894 1.00 93.62 174 ARG A O 1
ATOM 1390 N N . LYS A 1 175 ? 4.819 12.772 4.156 1.00 93.69 175 LYS A N 1
ATOM 1391 C CA . LYS A 1 175 ? 3.860 13.403 3.230 1.00 93.69 175 LYS A CA 1
ATOM 1392 C C . LYS A 1 175 ? 2.413 13.279 3.673 1.00 93.69 175 LYS A C 1
ATOM 1394 O O . LYS A 1 175 ? 1.621 14.179 3.409 1.00 93.69 175 LYS A O 1
ATOM 1399 N N . TRP A 1 176 ? 2.058 12.167 4.301 1.00 95.56 176 TRP A N 1
ATOM 1400 C CA . TRP A 1 176 ? 0.728 11.986 4.857 1.00 95.56 176 TRP A CA 1
ATOM 1401 C C . TRP A 1 176 ? 0.462 12.970 5.996 1.00 95.56 176 TRP A C 1
ATOM 1403 O O . TRP A 1 176 ? -0.586 13.614 5.998 1.00 95.56 176 TRP A O 1
ATOM 1413 N N . GLU A 1 177 ? 1.418 13.148 6.910 1.00 93.25 177 GLU A N 1
ATOM 1414 C CA . GLU A 1 177 ? 1.298 14.143 7.978 1.00 93.25 177 GLU A CA 1
ATOM 1415 C C . GLU A 1 177 ? 1.183 15.559 7.409 1.00 93.25 177 GLU A C 1
ATOM 1417 O O . GLU A 1 177 ? 0.224 16.259 7.732 1.00 93.25 177 GLU A O 1
ATOM 1422 N N . ASP A 1 178 ? 2.068 15.945 6.487 1.00 91.31 178 ASP A N 1
ATOM 1423 C CA . ASP A 1 178 ? 2.037 17.266 5.848 1.00 91.31 178 ASP A CA 1
ATOM 1424 C C . ASP A 1 178 ? 0.675 17.548 5.187 1.00 91.31 178 ASP A C 1
ATOM 1426 O O . ASP A 1 178 ? 0.130 18.647 5.296 1.00 91.31 178 ASP A O 1
ATOM 1430 N N . ALA A 1 179 ? 0.106 16.548 4.505 1.00 92.06 179 ALA A N 1
ATOM 1431 C CA . ALA A 1 179 ? -1.118 16.703 3.727 1.00 92.06 179 ALA A CA 1
ATOM 1432 C C . ALA A 1 179 ? -2.398 16.736 4.570 1.00 92.06 179 ALA A C 1
ATOM 1434 O O . ALA A 1 179 ? -3.323 17.480 4.240 1.00 92.06 179 ALA A O 1
ATOM 1435 N N . PHE A 1 180 ? -2.481 15.905 5.613 1.00 92.38 180 PHE A N 1
ATOM 1436 C CA . PHE A 1 180 ? -3.726 15.699 6.358 1.00 92.38 180 PHE A CA 1
ATOM 1437 C C . PHE A 1 180 ? -3.702 16.282 7.772 1.00 92.38 180 PHE A C 1
ATOM 1439 O O . PHE A 1 180 ? -4.758 16.690 8.261 1.00 92.38 180 PHE A O 1
ATOM 1446 N N . ALA A 1 181 ? -2.534 16.342 8.416 1.00 87.12 181 ALA A N 1
ATOM 1447 C CA . ALA A 1 181 ? -2.353 16.945 9.736 1.00 87.12 181 ALA A CA 1
ATOM 1448 C C . ALA A 1 181 ? -1.799 18.382 9.671 1.00 87.12 181 ALA A C 1
ATOM 1450 O O . ALA A 1 181 ? -2.023 19.151 10.604 1.00 87.12 181 ALA A O 1
ATOM 1451 N N . GLY A 1 182 ? -1.095 18.733 8.589 1.00 82.75 182 GLY A N 1
ATOM 1452 C CA . GLY A 1 182 ? -0.428 20.021 8.389 1.00 82.75 182 GLY A CA 1
ATOM 1453 C C . GLY A 1 182 ? -1.196 21.028 7.522 1.00 82.75 182 GLY A C 1
ATOM 1454 O O . GLY A 1 182 ? -2.372 21.311 7.749 1.00 82.75 182 GLY A O 1
ATOM 1455 N N . GLU A 1 183 ? -0.498 21.604 6.537 1.00 69.12 183 GLU A N 1
ATOM 1456 C CA . GLU A 1 183 ? -0.897 22.795 5.758 1.00 69.12 183 GLU A CA 1
ATOM 1457 C C . GLU A 1 183 ? -2.080 22.576 4.791 1.00 69.12 183 GLU A C 1
ATOM 1459 O O . GLU A 1 183 ? -2.561 23.520 4.159 1.00 69.12 183 GLU A O 1
ATOM 1464 N N . GLY A 1 184 ? -2.589 21.346 4.704 1.00 70.06 184 GLY A N 1
ATOM 1465 C CA . GLY A 1 184 ? -3.768 20.988 3.925 1.00 70.06 184 GLY A CA 1
ATOM 1466 C C . GLY A 1 184 ? -3.461 20.450 2.525 1.00 70.06 184 GLY A C 1
ATOM 1467 O O . GLY A 1 184 ? -2.329 20.142 2.143 1.00 70.06 184 GLY A O 1
ATOM 1468 N N . GLU A 1 185 ? -4.522 20.268 1.740 1.00 76.88 185 GLU A N 1
ATOM 1469 C CA . GLU A 1 185 ? -4.458 19.538 0.477 1.00 76.88 185 GLU A CA 1
ATOM 1470 C C . GLU A 1 185 ? -3.866 20.392 -0.660 1.00 76.88 185 GLU A C 1
ATOM 1472 O O . GLU A 1 185 ? -4.489 21.330 -1.158 1.00 76.88 185 GLU A O 1
ATOM 1477 N N . THR A 1 186 ? -2.678 20.021 -1.142 1.00 89.19 186 THR A N 1
ATOM 1478 C CA . THR A 1 186 ? -2.113 20.558 -2.389 1.00 89.19 186 THR A CA 1
ATOM 1479 C C . THR A 1 186 ? -2.465 19.662 -3.579 1.00 89.19 186 THR A C 1
ATOM 1481 O O . THR A 1 186 ? -2.725 18.466 -3.431 1.00 89.19 186 THR A O 1
ATOM 1484 N N . GLN A 1 187 ? -2.403 20.197 -4.805 1.00 90.19 187 GLN A N 1
ATOM 1485 C CA . GLN A 1 187 ? -2.590 19.378 -6.011 1.00 90.19 187 GLN A CA 1
ATOM 1486 C C . GLN A 1 187 ? -1.559 18.238 -6.099 1.00 90.19 187 GLN A C 1
ATOM 1488 O O . GLN A 1 187 ? -1.891 17.152 -6.576 1.00 90.19 187 GLN A O 1
ATOM 1493 N N . ARG A 1 188 ? -0.323 18.461 -5.629 1.00 91.44 188 ARG A N 1
ATOM 1494 C CA . ARG A 1 188 ? 0.710 17.417 -5.559 1.00 91.44 188 ARG A CA 1
ATOM 1495 C C . ARG A 1 188 ? 0.360 16.335 -4.538 1.00 91.44 188 ARG A C 1
ATOM 1497 O O . ARG A 1 188 ? 0.463 15.162 -4.884 1.00 91.44 188 ARG A O 1
ATOM 1504 N N . ASN A 1 189 ? -0.132 16.702 -3.355 1.00 92.50 189 ASN A N 1
ATOM 1505 C CA . ASN A 1 189 ? -0.593 15.735 -2.352 1.00 92.50 189 ASN A CA 1
ATOM 1506 C C . ASN A 1 189 ? -1.761 14.902 -2.896 1.00 92.50 189 ASN A C 1
ATOM 1508 O O . ASN A 1 189 ? -1.717 13.674 -2.847 1.00 92.50 189 ASN A O 1
ATOM 1512 N N . ARG A 1 190 ? -2.748 15.545 -3.534 1.00 92.44 190 ARG A N 1
ATOM 1513 C CA . ARG A 1 190 ? -3.863 14.849 -4.194 1.00 92.44 190 ARG A CA 1
ATOM 1514 C C . ARG A 1 190 ? -3.375 13.846 -5.240 1.00 92.44 190 ARG A C 1
ATOM 1516 O O . ARG A 1 190 ? -3.882 12.729 -5.311 1.00 92.44 190 ARG A O 1
ATOM 1523 N N . ARG A 1 191 ? -2.394 14.224 -6.068 1.00 93.94 191 ARG A N 1
ATOM 1524 C CA . ARG A 1 191 ? -1.776 13.316 -7.051 1.00 93.94 191 ARG A CA 1
ATOM 1525 C C . ARG A 1 191 ? -1.093 12.138 -6.361 1.00 93.94 191 ARG A C 1
ATOM 1527 O O . ARG A 1 191 ? -1.364 11.002 -6.731 1.00 93.94 191 ARG A O 1
ATOM 1534 N N . LEU A 1 192 ? -0.283 12.381 -5.330 1.00 96.12 192 LEU A N 1
ATOM 1535 C CA . LEU A 1 192 ? 0.393 11.320 -4.581 1.00 96.12 192 LEU A CA 1
ATOM 1536 C C . LEU A 1 192 ? -0.601 10.300 -4.007 1.00 96.12 192 LEU A C 1
ATOM 1538 O O . LEU A 1 192 ? -0.470 9.109 -4.278 1.00 96.12 192 LEU A O 1
ATOM 1542 N N . PHE A 1 193 ?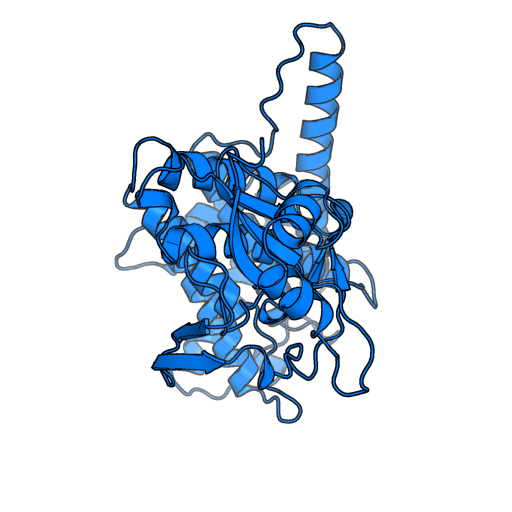 -1.624 10.741 -3.271 1.00 96.44 193 PHE A N 1
ATOM 1543 C CA . PHE A 1 193 ? -2.564 9.812 -2.633 1.00 96.44 193 PHE A CA 1
ATOM 1544 C C . PHE A 1 193 ? -3.499 9.125 -3.632 1.00 96.44 193 PHE A C 1
ATOM 1546 O O . PHE A 1 193 ? -3.777 7.936 -3.479 1.00 96.44 193 PHE A O 1
ATOM 1553 N N . ARG A 1 194 ? -3.894 9.795 -4.725 1.00 96.19 194 ARG A N 1
ATOM 1554 C CA . ARG A 1 194 ? -4.588 9.126 -5.842 1.00 96.19 194 ARG A CA 1
ATOM 1555 C C . ARG A 1 194 ? -3.706 8.082 -6.522 1.00 96.19 194 ARG A C 1
ATOM 1557 O O . ARG A 1 194 ? -4.201 7.023 -6.898 1.00 96.19 194 ARG A O 1
ATOM 1564 N N . SER A 1 195 ? -2.415 8.366 -6.672 1.00 97.81 195 SER A N 1
ATOM 1565 C CA . SER A 1 195 ? -1.449 7.428 -7.238 1.00 97.81 195 SER A CA 1
ATOM 1566 C C . SER A 1 195 ? -1.264 6.210 -6.337 1.00 97.81 195 SER A C 1
ATOM 1568 O O . SER A 1 195 ? -1.322 5.085 -6.822 1.00 97.81 195 SER A O 1
ATOM 1570 N N . LEU A 1 196 ? -1.110 6.405 -5.022 1.00 98.50 196 LEU A N 1
ATOM 1571 C CA . LEU A 1 196 ? -1.037 5.308 -4.050 1.00 98.50 196 LEU A CA 1
ATOM 1572 C C . LEU A 1 196 ? -2.310 4.461 -4.058 1.00 98.50 196 LEU A C 1
ATOM 1574 O O . LEU A 1 196 ? -2.227 3.236 -4.063 1.00 98.50 196 LEU A O 1
ATOM 1578 N N . ASN A 1 197 ? -3.479 5.095 -4.141 1.00 97.88 197 ASN A N 1
ATOM 1579 C CA . ASN A 1 197 ? -4.745 4.385 -4.254 1.00 97.88 197 ASN A CA 1
ATOM 1580 C C . ASN A 1 197 ? -4.831 3.541 -5.539 1.00 97.88 197 ASN A C 1
ATOM 1582 O O . ASN A 1 197 ? -5.252 2.382 -5.498 1.00 97.88 197 ASN A O 1
ATOM 1586 N N . MET A 1 198 ? -4.375 4.094 -6.668 1.00 98.12 198 MET A N 1
ATOM 1587 C CA . MET A 1 198 ? -4.291 3.382 -7.946 1.00 98.12 198 MET A CA 1
ATOM 1588 C C . MET A 1 198 ? -3.300 2.214 -7.879 1.00 98.12 198 MET A C 1
ATOM 1590 O O . MET A 1 198 ? -3.630 1.099 -8.280 1.00 98.12 198 MET A O 1
ATOM 1594 N N . ALA A 1 199 ? -2.116 2.436 -7.309 1.00 98.25 199 ALA A N 1
ATOM 1595 C CA . ALA A 1 199 ? -1.107 1.404 -7.095 1.00 98.25 199 ALA A CA 1
ATOM 1596 C C . ALA A 1 199 ? -1.630 0.286 -6.188 1.00 98.25 199 ALA A C 1
ATOM 1598 O O . ALA A 1 199 ? -1.400 -0.887 -6.454 1.00 98.25 199 ALA A O 1
ATOM 1599 N N . ARG A 1 200 ? -2.399 0.620 -5.147 1.00 98.00 200 ARG A N 1
ATOM 1600 C CA . ARG A 1 200 ? -3.026 -0.369 -4.265 1.00 98.00 200 ARG A CA 1
ATOM 1601 C C . ARG A 1 200 ? -4.018 -1.230 -5.038 1.00 98.00 200 ARG A C 1
ATOM 1603 O O . ARG A 1 200 ? -4.046 -2.440 -4.842 1.00 98.00 200 ARG A O 1
ATOM 1610 N N . ALA A 1 201 ? -4.817 -0.636 -5.924 1.00 97.12 201 ALA A N 1
ATOM 1611 C CA . ALA A 1 201 ? -5.704 -1.392 -6.805 1.00 97.12 201 ALA A CA 1
ATOM 1612 C C . ALA A 1 201 ? -4.917 -2.295 -7.772 1.00 97.12 201 ALA A C 1
ATOM 1614 O O . ALA A 1 201 ? -5.285 -3.454 -7.948 1.00 97.12 201 ALA A O 1
ATOM 1615 N N . ALA A 1 202 ? -3.813 -1.794 -8.332 1.00 96.06 202 ALA A N 1
ATOM 1616 C CA . ALA A 1 202 ? -2.908 -2.555 -9.193 1.00 96.06 202 ALA A CA 1
ATOM 1617 C C . ALA A 1 202 ? -2.200 -3.703 -8.449 1.00 96.06 202 ALA A C 1
ATOM 1619 O O . ALA A 1 202 ? -1.908 -4.744 -9.023 1.00 96.06 202 ALA A O 1
ATOM 1620 N N . ALA A 1 203 ? -1.951 -3.536 -7.154 1.00 95.81 203 ALA A N 1
ATOM 1621 C CA . ALA A 1 203 ? -1.324 -4.528 -6.293 1.00 95.81 203 ALA A CA 1
ATOM 1622 C C . ALA A 1 203 ? -2.289 -5.613 -5.790 1.00 95.81 203 ALA A C 1
ATOM 1624 O O . ALA A 1 203 ? -1.876 -6.457 -4.997 1.00 95.81 203 ALA A O 1
ATOM 1625 N N . ARG A 1 204 ? -3.571 -5.603 -6.176 1.00 93.44 204 ARG A N 1
ATOM 1626 C CA . ARG A 1 204 ? -4.483 -6.695 -5.808 1.00 93.44 204 ARG A CA 1
ATOM 1627 C C . ARG A 1 204 ? -4.045 -7.989 -6.495 1.00 93.44 204 ARG A C 1
ATOM 1629 O O . ARG A 1 204 ? -3.453 -7.954 -7.571 1.00 93.44 204 ARG A O 1
ATOM 1636 N N . MET A 1 205 ? -4.354 -9.127 -5.879 1.00 90.19 205 MET A N 1
ATOM 1637 C CA . MET A 1 205 ? -4.175 -10.432 -6.507 1.00 90.19 205 MET A CA 1
ATOM 1638 C C . MET A 1 205 ? -4.900 -10.442 -7.861 1.00 90.19 205 MET A C 1
ATOM 1640 O O . MET A 1 205 ? -6.091 -10.107 -7.898 1.00 90.19 205 MET A O 1
ATOM 1644 N N . PRO A 1 206 ? -4.193 -10.737 -8.967 1.00 85.00 206 PRO A N 1
ATOM 1645 C CA . PRO A 1 206 ? -4.816 -10.805 -10.277 1.00 85.00 206 PRO A CA 1
ATOM 1646 C C . PRO A 1 206 ? -5.740 -12.018 -10.301 1.00 85.00 206 PRO A C 1
ATOM 1648 O O . PRO A 1 206 ? -5.283 -13.149 -10.162 1.00 85.00 206 PRO A O 1
ATOM 1651 N N . GLY A 1 207 ? -7.038 -11.761 -10.438 1.00 79.94 207 GLY A N 1
ATOM 1652 C CA . GLY A 1 207 ? -8.051 -12.808 -10.440 1.00 79.94 207 GLY A CA 1
ATOM 1653 C C . GLY A 1 207 ? -8.104 -13.626 -9.142 1.00 79.94 207 GLY A C 1
ATOM 1654 O O . GLY A 1 207 ? -7.606 -13.234 -8.084 1.00 79.94 207 GLY A O 1
ATOM 1655 N N . GLY A 1 208 ? -8.779 -14.767 -9.238 1.00 79.94 208 GLY A N 1
ATOM 1656 C CA . GLY A 1 208 ? -8.821 -15.806 -8.214 1.00 79.94 208 GLY A CA 1
ATOM 1657 C C . GLY A 1 208 ? -8.263 -17.118 -8.775 1.00 79.94 208 GLY A C 1
ATOM 1658 O O . GLY A 1 208 ? -7.310 -17.092 -9.550 1.00 79.94 208 GLY A O 1
ATOM 1659 N N . PRO A 1 209 ? -8.881 -18.268 -8.465 1.00 76.62 209 PRO A N 1
ATOM 1660 C CA . PRO A 1 209 ? -8.536 -19.549 -9.092 1.00 76.62 209 PRO A CA 1
ATOM 1661 C C . PRO A 1 209 ? -8.638 -19.549 -10.628 1.00 76.62 209 PRO A C 1
ATOM 1663 O O . PRO A 1 209 ? -8.040 -20.397 -11.281 1.00 76.62 209 PRO A O 1
ATOM 1666 N N . GLU A 1 210 ? -9.389 -18.604 -11.194 1.00 82.75 210 GLU A N 1
ATOM 1667 C CA . GLU A 1 210 ? -9.663 -18.467 -12.629 1.00 82.75 210 GLU A CA 1
ATOM 1668 C C . GLU A 1 210 ? -8.801 -17.386 -13.305 1.00 82.75 210 GLU A C 1
ATOM 1670 O O . GLU A 1 210 ? -9.193 -16.861 -14.341 1.00 82.75 210 GLU A O 1
ATOM 1675 N N . VAL A 1 211 ? -7.660 -17.012 -12.706 1.00 85.38 211 VAL A N 1
ATOM 1676 C CA . VAL A 1 211 ? -6.779 -15.970 -13.255 1.00 85.38 211 VAL A CA 1
ATOM 1677 C C . VAL A 1 211 ? -6.415 -16.241 -14.714 1.00 85.38 211 VAL A C 1
ATOM 1679 O O . VAL A 1 211 ? -5.975 -17.337 -15.072 1.00 85.38 211 VAL A O 1
ATOM 1682 N N . ASP A 1 212 ? -6.549 -15.213 -15.547 1.00 85.75 212 ASP A N 1
ATOM 1683 C CA . ASP A 1 212 ? -6.164 -15.270 -16.951 1.00 85.75 212 ASP A CA 1
ATOM 1684 C C . ASP A 1 212 ? -5.256 -14.102 -17.376 1.00 85.75 212 ASP A C 1
ATOM 1686 O O . ASP A 1 212 ? -4.860 -13.227 -16.598 1.00 85.75 212 ASP A O 1
ATOM 1690 N N . ILE A 1 213 ? -4.887 -14.098 -18.656 1.00 85.75 213 ILE A N 1
ATOM 1691 C CA . ILE A 1 213 ? -4.042 -13.057 -19.251 1.00 85.75 213 ILE A CA 1
ATOM 1692 C C . ILE A 1 213 ? -4.679 -11.658 -19.192 1.00 85.75 213 ILE A C 1
ATOM 1694 O O . ILE A 1 213 ? -3.958 -10.655 -19.168 1.00 85.75 213 ILE A O 1
ATOM 1698 N N . TYR A 1 214 ? -6.010 -11.558 -19.157 1.00 87.44 214 TYR A N 1
ATOM 1699 C CA . TYR A 1 214 ? -6.718 -10.285 -19.102 1.00 87.44 214 TYR A CA 1
ATOM 1700 C C . TYR A 1 214 ? -6.671 -9.677 -17.700 1.00 87.44 214 TYR A C 1
ATOM 1702 O O . TYR A 1 214 ? -6.604 -8.449 -17.578 1.00 87.44 214 TYR A O 1
ATOM 1710 N N . ASP A 1 215 ? -6.640 -10.499 -16.650 1.00 88.62 215 ASP A N 1
ATOM 1711 C CA . ASP A 1 215 ? -6.395 -10.025 -15.286 1.00 88.62 215 ASP A CA 1
ATOM 1712 C C . ASP A 1 215 ? -5.007 -9.386 -15.161 1.00 88.62 215 ASP A C 1
ATOM 1714 O O . ASP A 1 215 ? -4.872 -8.286 -14.615 1.00 88.62 215 ASP A O 1
ATOM 1718 N N . ILE A 1 216 ? -3.983 -10.012 -15.749 1.00 87.56 216 ILE A N 1
ATOM 1719 C CA . ILE A 1 216 ? -2.618 -9.464 -15.775 1.00 87.56 216 ILE A CA 1
ATOM 1720 C C . ILE A 1 216 ? -2.561 -8.162 -16.585 1.00 87.56 216 ILE A C 1
ATOM 1722 O O . ILE A 1 216 ? -2.005 -7.165 -16.116 1.00 87.56 216 ILE A O 1
ATOM 1726 N N . GLY A 1 217 ? -3.185 -8.127 -17.767 1.00 89.75 217 GLY A N 1
ATOM 1727 C CA . GLY A 1 217 ? -3.273 -6.916 -18.588 1.00 89.75 217 GLY A CA 1
ATOM 1728 C C . GLY A 1 217 ? -3.950 -5.748 -17.858 1.00 89.75 217 GLY A C 1
ATOM 1729 O O . GLY A 1 217 ? -3.456 -4.616 -17.898 1.00 89.75 217 GLY A O 1
ATOM 1730 N N . ARG A 1 218 ? -5.029 -6.022 -17.110 1.00 91.56 218 ARG A N 1
ATOM 1731 C CA . ARG A 1 218 ? -5.720 -5.029 -16.270 1.00 91.56 218 ARG A CA 1
ATOM 1732 C C . ARG A 1 218 ? -4.799 -4.486 -15.188 1.00 91.56 218 ARG A C 1
ATOM 1734 O O . ARG A 1 218 ? -4.732 -3.275 -14.993 1.00 91.56 218 ARG A O 1
ATOM 1741 N N . VAL A 1 219 ? -4.073 -5.362 -14.507 1.00 92.50 219 VAL A N 1
ATOM 1742 C CA . VAL A 1 219 ? -3.145 -4.966 -13.451 1.00 92.50 219 VAL A CA 1
ATOM 1743 C C . VAL A 1 219 ? -1.998 -4.103 -13.990 1.00 92.50 219 VAL A C 1
ATOM 1745 O O . VAL A 1 219 ? -1.710 -3.052 -13.415 1.00 92.50 219 VAL A O 1
ATOM 1748 N N . ILE A 1 220 ? -1.392 -4.468 -15.124 1.00 92.75 220 ILE A N 1
ATOM 1749 C CA . ILE A 1 220 ? -0.356 -3.646 -15.776 1.00 92.75 220 ILE A CA 1
ATOM 1750 C C . ILE A 1 220 ? -0.911 -2.268 -16.150 1.00 92.75 220 ILE A C 1
ATOM 1752 O O . ILE A 1 220 ? -0.247 -1.251 -15.929 1.00 92.75 220 ILE A O 1
ATOM 1756 N N . ALA A 1 221 ? -2.142 -2.211 -16.668 1.00 93.88 221 ALA A N 1
ATOM 1757 C CA . ALA A 1 221 ? -2.783 -0.943 -16.989 1.00 93.88 221 ALA A CA 1
ATOM 1758 C C . ALA A 1 221 ? -2.932 -0.039 -15.754 1.00 93.88 221 ALA A C 1
ATOM 1760 O O . ALA A 1 221 ? -2.628 1.152 -15.841 1.00 93.88 221 ALA A O 1
ATOM 1761 N N . LEU A 1 222 ? -3.325 -0.602 -14.607 1.00 96.25 222 LEU A N 1
ATOM 1762 C CA . LEU A 1 222 ? -3.447 0.137 -13.348 1.00 96.25 222 LEU A CA 1
ATOM 1763 C C . LEU A 1 222 ? -2.085 0.618 -12.823 1.00 96.25 222 LEU A C 1
ATOM 1765 O O . LEU A 1 222 ? -1.980 1.768 -12.399 1.00 96.25 222 LEU A O 1
ATOM 1769 N N . TRP A 1 223 ? -1.029 -0.199 -12.901 1.00 96.75 223 TRP A N 1
ATOM 1770 C CA . TRP A 1 223 ? 0.322 0.222 -12.505 1.00 96.75 223 TRP A CA 1
ATOM 1771 C C . TRP A 1 223 ? 0.846 1.384 -13.349 1.00 96.75 223 TRP A C 1
ATOM 1773 O O . TRP A 1 223 ? 1.360 2.361 -12.803 1.00 96.75 223 TRP A O 1
ATOM 1783 N N . ILE A 1 224 ? 0.672 1.321 -14.674 1.00 95.81 224 ILE A N 1
ATOM 1784 C CA . ILE A 1 224 ? 1.028 2.435 -15.561 1.00 95.81 224 ILE A CA 1
ATOM 1785 C C . ILE A 1 224 ? 0.225 3.685 -15.199 1.00 95.81 224 ILE A C 1
ATOM 1787 O O . ILE A 1 224 ? 0.802 4.764 -15.083 1.00 95.81 224 ILE A O 1
ATOM 1791 N N . SER A 1 225 ? -1.080 3.550 -14.951 1.00 95.88 225 SER A N 1
ATOM 1792 C CA . SER A 1 225 ? -1.902 4.678 -14.509 1.00 95.88 225 SER A CA 1
ATOM 1793 C C . SER A 1 225 ? -1.456 5.254 -13.164 1.00 95.88 225 SER A C 1
ATOM 1795 O O . SER A 1 225 ? -1.494 6.470 -13.011 1.00 95.88 225 SER A O 1
ATOM 1797 N N . ALA A 1 226 ? -0.980 4.442 -12.215 1.00 97.00 226 ALA A N 1
ATOM 1798 C CA . ALA A 1 226 ? -0.403 4.951 -10.971 1.00 97.00 226 ALA A CA 1
ATOM 1799 C C . ALA A 1 226 ? 0.815 5.847 -11.259 1.00 97.00 226 ALA A C 1
ATOM 1801 O O . ALA A 1 226 ? 0.831 7.010 -10.861 1.00 97.00 226 ALA A O 1
ATOM 1802 N N . CYS A 1 227 ? 1.778 5.375 -12.058 1.00 96.25 227 CYS A N 1
ATOM 1803 C CA . CYS A 1 227 ? 2.922 6.193 -12.481 1.00 96.25 227 CYS A CA 1
ATOM 18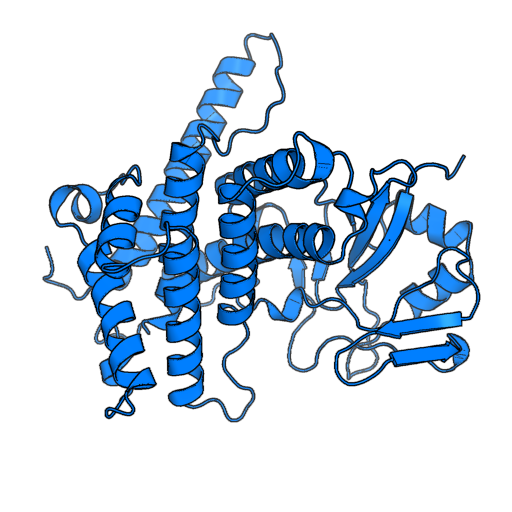04 C C . CYS A 1 227 ? 2.495 7.504 -13.168 1.00 96.25 227 CYS A C 1
ATOM 1806 O O . CYS A 1 227 ? 3.070 8.562 -12.911 1.00 96.25 227 CYS A O 1
ATOM 1808 N N . GLU A 1 228 ? 1.487 7.448 -14.042 1.00 95.44 228 GLU A N 1
ATOM 1809 C CA . GLU A 1 228 ? 0.976 8.617 -14.763 1.00 95.44 228 GLU A CA 1
ATOM 1810 C C . GLU A 1 228 ? 0.233 9.617 -13.862 1.00 95.44 228 GLU A C 1
ATOM 1812 O O . GLU A 1 228 ? 0.204 10.800 -14.182 1.00 95.44 228 GLU A O 1
ATOM 1817 N N . ILE A 1 229 ? -0.344 9.194 -12.734 1.00 95.50 229 ILE A N 1
ATOM 1818 C CA . ILE A 1 229 ? -1.015 10.105 -11.791 1.00 95.50 229 ILE A CA 1
ATOM 1819 C C . ILE A 1 229 ? -0.000 10.953 -11.006 1.00 95.50 229 ILE A C 1
ATOM 1821 O O . ILE A 1 229 ? -0.311 12.094 -10.657 1.00 95.50 229 ILE A O 1
ATOM 1825 N N . LEU A 1 230 ? 1.214 10.444 -10.748 1.00 93.62 230 LEU A N 1
ATOM 1826 C CA . LEU A 1 230 ? 2.270 11.204 -10.054 1.00 93.62 230 LEU A CA 1
ATOM 1827 C C . LEU A 1 230 ? 2.682 12.472 -10.814 1.00 93.62 230 LEU A C 1
ATOM 1829 O O . LEU A 1 230 ? 3.097 13.466 -10.213 1.00 93.62 230 LEU A O 1
ATOM 1833 N N . ILE A 1 231 ? 2.569 12.447 -12.139 1.00 91.12 231 ILE A N 1
ATOM 1834 C CA . ILE A 1 231 ? 2.964 13.545 -13.019 1.00 91.12 231 ILE A CA 1
ATOM 1835 C C . ILE A 1 231 ? 1.767 14.441 -13.371 1.00 91.12 231 ILE A C 1
ATOM 1837 O O . ILE A 1 231 ? 0.604 14.064 -13.289 1.00 91.12 231 ILE A O 1
ATOM 1841 N N . GLU A 1 232 ? 2.051 15.674 -13.780 1.00 75.88 232 GLU A N 1
ATOM 1842 C CA . GLU A 1 232 ? 1.017 16.621 -14.197 1.00 75.88 232 GLU A CA 1
ATOM 1843 C C . GLU A 1 232 ? 0.258 16.190 -15.461 1.00 75.88 232 GLU A C 1
ATOM 1845 O O . GLU A 1 232 ? 0.873 15.758 -16.444 1.00 75.88 232 GLU A O 1
ATOM 1850 N N . GLU A 1 233 ? -1.066 16.391 -15.458 1.00 63.25 233 GLU A N 1
ATOM 1851 C CA . GLU A 1 233 ? -1.967 16.071 -16.570 1.00 63.25 233 GLU A CA 1
ATOM 1852 C C . GLU A 1 233 ? -1.540 16.745 -17.892 1.00 63.25 233 GLU A C 1
ATOM 1854 O O . GLU A 1 233 ? -0.904 17.804 -17.927 1.00 63.25 233 GLU A O 1
ATOM 1859 N N . GLY A 1 234 ? -1.851 16.093 -19.016 1.00 60.78 234 GLY A N 1
ATOM 1860 C CA . GLY A 1 234 ? -1.621 16.607 -20.370 1.00 60.78 234 GLY A CA 1
ATOM 1861 C C . GLY A 1 234 ? -1.029 15.579 -21.338 1.00 60.78 234 GLY A C 1
ATOM 1862 O O . GLY A 1 234 ? -0.701 14.452 -20.973 1.00 60.78 234 GLY A O 1
ATOM 1863 N N . LYS A 1 235 ? -0.878 15.976 -22.608 1.00 58.88 235 LYS A N 1
ATOM 1864 C CA . LYS A 1 235 ? -0.266 15.132 -23.649 1.00 58.88 235 LYS A CA 1
ATOM 1865 C C . LYS A 1 235 ? 1.175 14.756 -23.266 1.00 58.88 235 LYS A C 1
ATOM 1867 O O . LYS A 1 235 ? 1.919 15.586 -22.748 1.00 58.88 235 LYS A O 1
ATOM 1872 N N . GLY A 1 236 ? 1.576 13.517 -23.565 1.00 70.62 236 GLY A N 1
ATOM 1873 C CA . GLY A 1 236 ? 2.947 13.035 -23.345 1.00 70.62 236 GLY A CA 1
ATOM 1874 C C . GLY A 1 236 ? 3.220 12.429 -21.963 1.00 70.62 236 GLY A C 1
ATOM 1875 O O . GLY A 1 236 ? 4.359 12.498 -21.503 1.00 70.62 236 GLY A O 1
ATOM 1876 N N . SER A 1 237 ? 2.212 11.825 -21.321 1.00 80.38 237 SER A N 1
ATOM 1877 C CA . SER A 1 237 ? 2.321 11.177 -20.002 1.00 80.38 237 SER A CA 1
ATOM 1878 C C . SER A 1 237 ? 3.540 10.249 -19.891 1.00 80.38 237 SER A C 1
ATOM 1880 O O . SER A 1 237 ? 4.369 10.432 -19.004 1.00 80.38 237 SER A O 1
ATOM 1882 N N . LYS A 1 238 ? 3.755 9.349 -20.860 1.00 90.50 238 LYS A N 1
ATOM 1883 C CA . LYS A 1 238 ? 4.908 8.429 -20.856 1.00 90.50 238 LYS A CA 1
ATOM 1884 C C . LYS A 1 238 ? 6.269 9.130 -20.764 1.00 90.50 238 LYS A C 1
ATOM 1886 O O . LYS A 1 238 ? 7.126 8.709 -19.999 1.00 90.50 238 LYS A O 1
ATOM 1891 N N . PHE A 1 239 ? 6.465 10.228 -21.499 1.00 91.44 239 PHE A N 1
ATOM 1892 C CA . PHE A 1 239 ? 7.738 10.957 -21.505 1.00 91.44 239 PHE A CA 1
ATOM 1893 C C . PHE A 1 239 ? 7.964 11.706 -20.194 1.00 91.44 239 PHE A C 1
ATOM 1895 O O . PHE A 1 239 ? 9.097 11.816 -19.731 1.00 91.44 239 PHE A O 1
ATOM 1902 N N . LYS A 1 240 ? 6.887 12.201 -19.578 1.00 92.50 240 LYS A N 1
ATOM 1903 C CA . LYS A 1 240 ? 6.937 12.823 -18.255 1.00 92.50 240 LYS A CA 1
ATOM 1904 C C . LYS A 1 240 ? 7.278 11.794 -17.167 1.00 92.50 240 LYS A C 1
ATOM 1906 O O . LYS A 1 240 ? 8.094 12.113 -16.311 1.00 92.50 240 LYS A O 1
ATOM 1911 N N . VAL A 1 241 ? 6.744 10.568 -17.234 1.00 94.81 241 VAL A N 1
ATOM 1912 C CA . VAL A 1 241 ? 7.134 9.488 -16.306 1.00 94.81 241 VAL A CA 1
ATOM 1913 C C . VAL A 1 241 ? 8.601 9.105 -16.498 1.00 94.81 241 VAL A C 1
ATOM 1915 O O . VAL A 1 241 ? 9.344 9.049 -15.527 1.00 94.81 241 VAL A O 1
ATOM 1918 N N . LEU A 1 242 ? 9.065 8.936 -17.740 1.00 95.00 242 LEU A N 1
ATOM 1919 C CA . LEU A 1 242 ? 10.487 8.686 -18.011 1.00 95.00 242 LEU A CA 1
ATOM 1920 C C . LEU A 1 242 ? 11.384 9.819 -17.489 1.00 95.00 242 LEU A C 1
ATOM 1922 O O . LEU A 1 242 ? 12.460 9.563 -16.955 1.00 95.00 242 LEU A O 1
ATOM 1926 N N . LYS A 1 243 ? 10.935 11.078 -17.591 1.00 93.88 243 LYS A N 1
ATOM 1927 C CA . LYS A 1 243 ? 11.640 12.231 -17.015 1.00 93.88 243 LYS A CA 1
ATOM 1928 C C . LYS A 1 243 ? 11.692 12.178 -15.486 1.00 93.88 243 LYS A C 1
ATOM 1930 O O . LYS A 1 243 ? 12.708 12.579 -14.930 1.00 93.88 243 LYS A O 1
ATOM 1935 N N . LEU A 1 244 ? 10.634 11.707 -14.825 1.00 94.38 244 LEU A N 1
ATOM 1936 C CA . LEU A 1 244 ? 10.625 11.480 -13.377 1.00 94.38 244 LEU A CA 1
ATOM 1937 C C . LEU A 1 244 ? 11.601 10.358 -12.997 1.00 94.38 244 LEU A C 1
ATOM 1939 O O . LEU A 1 244 ? 12.441 10.554 -12.129 1.00 94.38 244 LEU A O 1
ATOM 1943 N N . LEU A 1 245 ? 11.567 9.225 -13.702 1.00 95.06 245 LEU A N 1
ATOM 1944 C CA . LEU A 1 245 ? 12.485 8.107 -13.461 1.00 95.06 245 LEU A CA 1
ATOM 1945 C C . LEU A 1 245 ? 13.958 8.476 -13.712 1.00 95.06 245 LEU A C 1
ATOM 1947 O O . LEU A 1 245 ? 14.845 7.950 -13.054 1.00 95.06 245 LEU A O 1
ATOM 1951 N N . ASN A 1 246 ? 14.241 9.422 -14.611 1.00 94.06 246 ASN A N 1
ATOM 1952 C CA . ASN A 1 246 ? 15.597 9.956 -14.803 1.00 94.06 246 ASN A CA 1
ATOM 1953 C C . ASN A 1 246 ? 16.134 10.753 -13.606 1.00 94.06 246 ASN A C 1
ATOM 1955 O O . ASN A 1 246 ? 17.314 11.083 -13.601 1.00 94.06 246 ASN A O 1
ATOM 1959 N N . LYS A 1 247 ? 15.285 11.117 -12.640 1.00 93.06 247 LYS A N 1
ATOM 1960 C CA . LYS A 1 247 ? 15.691 11.828 -11.421 1.00 93.06 247 LYS A CA 1
ATOM 1961 C C . LYS A 1 247 ? 15.958 10.895 -10.244 1.00 93.06 247 LYS A C 1
ATOM 1963 O O . LYS A 1 247 ? 16.332 11.372 -9.179 1.00 93.06 247 LYS A O 1
ATOM 1968 N N . VAL A 1 248 ? 15.727 9.594 -10.411 1.00 93.25 248 VAL A N 1
ATOM 1969 C CA . VAL A 1 248 ? 16.132 8.597 -9.420 1.00 93.25 248 VAL A CA 1
ATOM 1970 C C . VAL A 1 248 ? 17.657 8.607 -9.334 1.00 93.25 248 VAL A C 1
ATOM 1972 O O . VAL A 1 248 ? 18.340 8.669 -10.356 1.00 93.25 248 VAL A O 1
ATOM 1975 N N . ASP A 1 249 ? 18.175 8.550 -8.112 1.00 90.62 249 ASP A N 1
ATOM 1976 C CA . ASP A 1 249 ? 19.603 8.405 -7.838 1.00 90.62 249 ASP A CA 1
ATOM 1977 C C . ASP A 1 249 ? 20.026 6.946 -8.066 1.00 90.62 249 ASP A C 1
ATOM 1979 O O . ASP A 1 249 ? 20.101 6.143 -7.133 1.00 90.62 249 ASP A O 1
ATOM 1983 N N . TRP A 1 250 ? 20.184 6.591 -9.342 1.00 91.38 250 TRP A N 1
ATOM 1984 C CA . TRP A 1 250 ? 20.557 5.250 -9.782 1.00 91.38 250 TRP A CA 1
ATOM 1985 C C . TRP A 1 250 ? 21.996 4.924 -9.374 1.00 91.38 250 TRP A C 1
ATOM 1987 O O . TRP A 1 250 ? 22.923 5.663 -9.709 1.00 91.38 250 TRP A O 1
ATOM 1997 N N . LYS A 1 251 ? 22.188 3.803 -8.675 1.00 88.69 251 LYS A N 1
ATOM 1998 C CA . LYS A 1 251 ? 23.493 3.381 -8.142 1.00 88.69 251 LYS A CA 1
ATOM 1999 C C . LYS A 1 251 ? 24.253 2.445 -9.091 1.00 88.69 251 LYS A C 1
ATOM 2001 O O . LYS A 1 251 ? 25.480 2.423 -9.062 1.00 88.69 251 LYS A O 1
ATOM 2006 N N . HIS A 1 252 ? 23.554 1.710 -9.952 1.00 81.81 252 HIS A N 1
ATOM 2007 C CA . HIS A 1 252 ? 24.114 0.849 -10.992 1.00 81.81 252 HIS A CA 1
ATOM 2008 C C . HIS A 1 252 ? 24.240 1.572 -12.342 1.00 81.81 252 HIS A C 1
ATOM 2010 O O . HIS A 1 252 ? 23.304 2.232 -12.803 1.00 81.81 252 HIS A O 1
ATOM 2016 N N . GLY A 1 253 ? 25.374 1.346 -13.020 1.00 72.81 253 GLY A N 1
ATOM 2017 C CA . GLY A 1 253 ? 25.696 1.899 -14.344 1.00 72.81 253 GLY A CA 1
ATOM 2018 C C . GLY A 1 253 ? 24.619 1.650 -15.408 1.00 72.81 253 GLY A C 1
ATOM 2019 O O . GLY A 1 253 ? 24.234 2.571 -16.118 1.00 72.81 253 GLY A O 1
ATOM 2020 N N . SER A 1 254 ? 24.034 0.451 -15.463 1.00 69.50 254 SER A N 1
ATOM 2021 C CA . SER A 1 254 ? 22.997 0.107 -16.454 1.00 69.50 254 SER A CA 1
ATOM 2022 C C . SER A 1 254 ? 21.706 0.934 -16.334 1.00 69.50 254 SER A C 1
ATOM 2024 O O . SER A 1 254 ? 20.952 1.091 -17.297 1.00 69.50 254 SER A O 1
ATOM 2026 N N . PHE A 1 255 ? 21.418 1.520 -15.170 1.00 71.88 255 PHE A N 1
ATOM 2027 C CA . PHE A 1 255 ? 20.294 2.452 -15.038 1.00 71.88 255 PHE A CA 1
ATOM 2028 C C . PHE A 1 255 ? 20.697 3.905 -15.274 1.00 71.88 255 PHE A C 1
ATOM 2030 O O . PHE A 1 255 ? 19.929 4.659 -15.877 1.00 71.88 255 PHE A O 1
ATOM 2037 N N . SER A 1 256 ? 21.892 4.306 -14.841 1.00 61.69 256 SER A N 1
ATOM 2038 C CA . SER A 1 256 ? 22.369 5.679 -15.016 1.00 61.69 256 SER A CA 1
ATOM 2039 C C . SER A 1 256 ? 22.817 5.979 -16.456 1.00 61.69 256 SER A C 1
ATOM 2041 O O . SER A 1 256 ? 22.485 7.042 -16.986 1.00 61.69 256 SER A O 1
ATOM 2043 N N . GLU A 1 257 ? 23.501 5.043 -17.115 1.00 64.06 257 GLU A N 1
ATOM 2044 C CA . GLU A 1 257 ? 24.126 5.209 -18.434 1.00 64.06 257 GLU A CA 1
ATOM 2045 C C . GLU A 1 257 ? 23.286 4.581 -19.559 1.00 64.06 257 GLU A C 1
ATOM 2047 O O . GLU A 1 257 ? 22.881 5.283 -20.491 1.00 64.06 257 GLU A O 1
ATOM 2052 N N . GLU A 1 258 ? 22.941 3.294 -19.447 1.00 68.06 258 GLU A N 1
ATOM 2053 C CA . GLU A 1 258 ? 22.200 2.539 -20.482 1.00 68.06 258 GLU A CA 1
ATOM 2054 C C . GLU A 1 258 ? 20.682 2.785 -20.443 1.00 68.06 258 GLU A C 1
ATOM 2056 O O . GLU A 1 258 ? 19.955 2.471 -21.389 1.00 68.06 258 GLU A O 1
ATOM 2061 N N . ARG A 1 259 ? 20.186 3.408 -19.367 1.00 82.88 259 ARG A N 1
ATOM 2062 C CA . ARG A 1 259 ? 18.765 3.721 -19.150 1.00 82.88 259 ARG A CA 1
ATOM 2063 C C . ARG A 1 259 ? 17.860 2.490 -19.206 1.00 82.88 259 ARG A C 1
ATOM 2065 O O . ARG A 1 259 ? 16.753 2.558 -19.749 1.00 82.88 259 ARG A O 1
ATOM 2072 N N . ALA A 1 260 ? 18.276 1.389 -18.586 1.00 85.38 260 ALA A N 1
ATOM 2073 C CA . ALA A 1 260 ? 17.485 0.164 -18.458 1.00 85.38 260 ALA A CA 1
ATOM 2074 C C . ALA A 1 260 ? 16.027 0.405 -17.997 1.00 85.38 260 ALA A C 1
ATOM 2076 O O . ALA A 1 260 ? 15.089 -0.231 -18.489 1.00 85.38 260 ALA A O 1
ATOM 2077 N N . HIS A 1 261 ? 15.790 1.393 -17.127 1.00 88.38 261 HIS A N 1
ATOM 2078 C CA . HIS A 1 261 ? 14.447 1.787 -16.679 1.00 88.38 261 HIS A CA 1
ATOM 2079 C C . HIS A 1 261 ? 13.548 2.301 -17.809 1.00 88.38 261 HIS A C 1
ATOM 2081 O O . HIS A 1 261 ? 12.332 2.121 -17.731 1.00 88.38 261 HIS A O 1
ATOM 2087 N N . HIS A 1 262 ? 14.102 2.908 -18.868 1.00 91.75 262 HIS A N 1
ATOM 2088 C CA . HIS A 1 262 ? 13.327 3.308 -20.053 1.00 91.75 262 HIS A CA 1
ATOM 2089 C C . HIS A 1 262 ? 12.779 2.083 -20.756 1.00 91.75 262 HIS A C 1
ATOM 2091 O O . HIS A 1 262 ? 11.589 2.045 -21.062 1.00 91.75 262 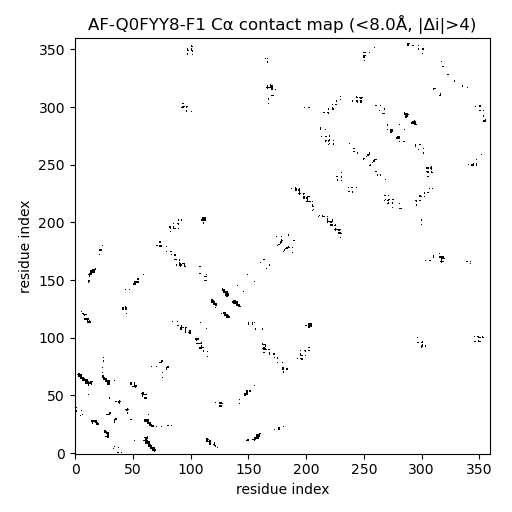HIS A O 1
ATOM 2097 N N . THR A 1 263 ? 13.625 1.080 -20.974 1.00 89.44 263 THR A N 1
ATOM 2098 C CA . THR A 1 263 ? 13.242 -0.172 -21.626 1.00 89.44 263 THR A CA 1
ATOM 2099 C C . THR A 1 263 ? 12.133 -0.866 -20.844 1.00 89.44 263 THR A C 1
ATOM 2101 O O . THR A 1 263 ? 11.088 -1.182 -21.415 1.00 89.44 263 THR A O 1
ATOM 2104 N N . LEU A 1 264 ? 12.306 -1.024 -19.528 1.00 90.00 264 LEU A N 1
ATOM 2105 C CA . LEU A 1 264 ? 11.313 -1.661 -18.659 1.00 90.00 264 LEU A CA 1
ATOM 2106 C C . LEU A 1 264 ? 9.982 -0.901 -18.640 1.00 90.00 264 LEU A C 1
ATOM 2108 O O . LEU A 1 264 ? 8.921 -1.493 -18.857 1.00 90.00 264 LEU A O 1
ATOM 2112 N N . TYR A 1 265 ? 10.027 0.422 -18.451 1.00 93.31 265 TYR A N 1
ATOM 2113 C CA . TYR A 1 265 ? 8.821 1.247 -18.458 1.00 93.31 265 TYR A CA 1
ATOM 2114 C C . TYR A 1 265 ? 8.103 1.196 -19.811 1.00 93.31 265 TYR A C 1
ATOM 2116 O O . TYR A 1 265 ? 6.880 1.079 -19.866 1.00 93.31 265 TYR A O 1
ATOM 2124 N N . MET A 1 266 ? 8.849 1.260 -20.917 1.00 92.38 266 MET A N 1
ATOM 2125 C CA . MET A 1 266 ? 8.272 1.223 -22.258 1.00 92.38 266 MET A CA 1
ATOM 2126 C C . MET A 1 266 ? 7.668 -0.142 -22.595 1.00 92.38 266 MET A C 1
ATOM 2128 O O . MET A 1 266 ? 6.621 -0.168 -23.241 1.00 92.38 266 MET A O 1
ATOM 2132 N N . LYS A 1 267 ? 8.251 -1.254 -22.122 1.00 90.44 267 LYS A N 1
ATOM 2133 C CA . LYS A 1 267 ? 7.629 -2.584 -22.227 1.00 90.44 267 LYS A CA 1
ATOM 2134 C C . LYS A 1 267 ? 6.269 -2.611 -21.517 1.00 90.44 267 LYS A C 1
ATOM 2136 O O . LYS A 1 267 ? 5.269 -2.944 -22.150 1.00 90.44 267 LYS A O 1
ATOM 2141 N N . LEU A 1 268 ? 6.198 -2.158 -20.259 1.00 91.94 268 LEU A N 1
ATOM 2142 C CA . LEU A 1 268 ? 4.936 -2.063 -19.506 1.00 91.94 268 LEU A CA 1
ATOM 2143 C C . LEU A 1 268 ? 3.913 -1.141 -20.192 1.00 91.94 268 LEU A C 1
ATOM 2145 O O . LEU A 1 268 ? 2.735 -1.477 -20.303 1.00 91.94 268 LEU A O 1
ATOM 2149 N N . TYR A 1 269 ? 4.361 0.015 -20.683 1.00 93.56 269 TYR A N 1
ATOM 2150 C CA . TYR A 1 269 ? 3.507 0.987 -21.365 1.00 93.56 269 TYR A CA 1
ATOM 2151 C C . TYR A 1 269 ? 2.926 0.434 -22.674 1.00 93.56 269 TYR A C 1
ATOM 2153 O O . TYR A 1 269 ? 1.748 0.644 -22.972 1.00 93.56 269 TYR A O 1
ATOM 2161 N N . ASN A 1 270 ? 3.736 -0.283 -23.455 1.00 91.62 270 ASN A N 1
ATOM 2162 C CA . ASN A 1 270 ? 3.287 -0.921 -24.688 1.00 91.62 270 ASN A CA 1
ATOM 2163 C C . ASN A 1 270 ? 2.305 -2.059 -24.388 1.00 91.62 270 ASN A C 1
ATOM 2165 O O . ASN A 1 270 ? 1.225 -2.060 -24.971 1.00 91.62 270 ASN A O 1
ATOM 2169 N N . ALA A 1 271 ? 2.604 -2.925 -23.412 1.00 90.38 271 ALA A N 1
ATOM 2170 C CA . ALA A 1 271 ? 1.695 -3.987 -22.974 1.00 90.38 271 ALA A CA 1
ATOM 2171 C C . ALA A 1 271 ? 0.334 -3.426 -22.518 1.00 90.38 271 ALA A C 1
ATOM 2173 O O . ALA A 1 271 ? -0.716 -3.903 -22.947 1.00 90.38 271 ALA A O 1
ATOM 2174 N N . ARG A 1 272 ? 0.336 -2.337 -21.732 1.00 92.44 272 ARG A N 1
ATOM 2175 C CA . ARG A 1 272 ? -0.877 -1.592 -21.350 1.00 92.44 272 ARG A CA 1
ATOM 2176 C C . ARG A 1 272 ? -1.666 -1.115 -22.568 1.00 92.44 272 ARG A C 1
ATOM 2178 O O . ARG A 1 272 ? -2.890 -1.218 -22.581 1.00 92.44 272 ARG A O 1
ATOM 2185 N N . ASN A 1 273 ? -0.998 -0.541 -23.566 1.00 92.38 273 ASN A N 1
ATOM 2186 C CA . ASN A 1 273 ? -1.677 -0.031 -24.758 1.00 92.38 273 ASN A CA 1
ATOM 2187 C C . ASN A 1 273 ? -2.253 -1.157 -25.606 1.00 92.38 273 ASN A C 1
ATOM 2189 O O . ASN A 1 273 ? -3.390 -1.047 -26.055 1.00 92.38 273 ASN A O 1
ATOM 2193 N N . ASP A 1 274 ? -1.492 -2.223 -25.820 1.00 91.25 274 ASP A N 1
ATOM 2194 C CA . ASP A 1 274 ? -1.941 -3.355 -26.618 1.00 91.25 274 ASP A CA 1
ATOM 2195 C C . ASP A 1 274 ? -3.165 -4.012 -25.966 1.00 91.25 274 ASP A C 1
ATOM 2197 O O . ASP A 1 274 ? -4.183 -4.182 -26.639 1.00 91.25 274 ASP A O 1
ATOM 2201 N N . PHE A 1 275 ? -3.138 -4.214 -24.643 1.00 91.25 275 PHE A N 1
ATOM 2202 C CA . PHE A 1 275 ? -4.287 -4.687 -23.869 1.00 91.25 275 PHE A CA 1
ATOM 2203 C C . PHE A 1 275 ? -5.516 -3.769 -23.996 1.00 91.25 275 PHE A C 1
ATOM 2205 O O . PHE A 1 275 ? -6.589 -4.216 -24.397 1.00 91.25 275 PHE A O 1
ATOM 2212 N N . LEU A 1 276 ? -5.382 -2.471 -23.692 1.00 91.62 276 LEU A N 1
ATOM 2213 C CA . LEU A 1 276 ? -6.527 -1.545 -23.676 1.00 91.62 276 LEU A CA 1
ATOM 2214 C C . LEU A 1 276 ? -7.110 -1.256 -25.063 1.00 91.62 276 LEU A C 1
ATOM 2216 O O . LEU A 1 276 ? -8.263 -0.839 -25.167 1.00 91.62 276 LEU A O 1
ATOM 2220 N N . HIS A 1 277 ? -6.329 -1.457 -26.123 1.00 92.31 277 HIS A N 1
ATOM 2221 C CA . HIS A 1 277 ? -6.797 -1.331 -27.501 1.00 92.31 277 HIS A CA 1
ATOM 2222 C C . HIS A 1 277 ? -7.281 -2.659 -28.098 1.00 92.31 277 HIS A C 1
ATOM 2224 O O . HIS A 1 277 ? -7.595 -2.699 -29.287 1.00 92.31 277 HIS A O 1
ATOM 2230 N N . GLY A 1 278 ? -7.365 -3.728 -27.297 1.00 89.25 278 GLY A N 1
ATOM 2231 C CA . GLY A 1 278 ? -7.875 -5.027 -27.732 1.00 89.25 278 GLY A CA 1
ATOM 2232 C C . GLY A 1 278 ? -6.985 -5.718 -28.763 1.00 89.25 278 GLY A C 1
ATOM 2233 O O . GLY A 1 278 ? -7.471 -6.529 -29.552 1.00 89.25 278 GLY A O 1
ATOM 2234 N N . LYS A 1 279 ? -5.691 -5.380 -28.800 1.00 89.56 279 LYS A N 1
ATOM 2235 C CA . LYS A 1 279 ? -4.729 -6.135 -29.600 1.00 89.56 279 LYS A CA 1
ATOM 2236 C C . LYS A 1 279 ? -4.468 -7.490 -28.932 1.00 89.56 279 LYS A C 1
ATOM 2238 O O . LYS A 1 279 ? -4.652 -7.613 -27.720 1.00 89.56 279 LYS A O 1
ATOM 2243 N N . PRO A 1 280 ? -4.027 -8.506 -29.692 1.00 82.88 280 PRO A N 1
ATOM 2244 C CA . PRO A 1 280 ? -3.626 -9.779 -29.111 1.00 82.88 280 PRO A CA 1
ATOM 2245 C C . PRO A 1 280 ? -2.539 -9.573 -28.048 1.00 82.88 280 PRO A C 1
ATOM 2247 O O . PRO A 1 280 ? -1.500 -8.987 -28.339 1.00 82.88 280 PRO A O 1
ATOM 2250 N N . VAL A 1 281 ? -2.794 -10.055 -26.832 1.00 81.88 281 VAL A N 1
ATOM 2251 C CA . VAL A 1 281 ? -1.814 -10.136 -25.743 1.00 81.88 281 VAL A CA 1
ATOM 2252 C C . VAL A 1 281 ? -1.564 -11.619 -25.500 1.00 81.88 281 VAL A C 1
ATOM 2254 O O . VAL A 1 281 ? -2.511 -12.368 -25.270 1.00 81.88 281 VAL A O 1
ATOM 2257 N N . SER A 1 282 ? -0.311 -12.052 -25.602 1.00 80.31 282 SER A N 1
ATOM 2258 C CA . SER A 1 282 ? 0.119 -13.419 -25.283 1.00 80.31 282 SER A CA 1
ATOM 2259 C C . SER A 1 282 ? 0.948 -13.440 -24.000 1.00 80.31 282 SER A C 1
ATOM 2261 O O . SER A 1 282 ? 1.312 -12.387 -23.474 1.00 80.31 282 SER A O 1
ATOM 2263 N N . ILE A 1 283 ? 1.280 -14.640 -23.519 1.00 74.00 283 ILE A N 1
ATOM 2264 C CA . ILE A 1 283 ? 2.267 -14.820 -22.447 1.00 74.00 283 ILE A CA 1
ATOM 2265 C C . ILE A 1 283 ? 3.584 -14.127 -22.832 1.00 74.00 283 ILE A C 1
ATOM 2267 O O . ILE A 1 283 ? 4.073 -13.320 -22.054 1.00 74.00 283 ILE A O 1
ATOM 2271 N N . ASP A 1 284 ? 4.047 -14.284 -24.076 1.00 73.88 284 ASP A N 1
ATOM 2272 C CA . ASP A 1 284 ? 5.257 -13.615 -24.587 1.00 73.88 284 ASP A CA 1
ATOM 2273 C C . ASP A 1 284 ? 5.176 -12.079 -24.528 1.00 73.88 284 ASP A C 1
ATOM 2275 O O . ASP A 1 284 ? 6.182 -11.395 -24.370 1.00 73.88 284 ASP A O 1
ATOM 2279 N N . THR A 1 285 ? 3.972 -11.504 -24.647 1.00 71.88 285 THR A N 1
ATOM 2280 C CA . THR A 1 285 ? 3.767 -10.047 -24.509 1.00 71.88 285 THR A CA 1
ATOM 2281 C C . THR A 1 285 ? 3.945 -9.588 -23.059 1.00 71.88 285 THR A C 1
ATOM 2283 O O . THR A 1 285 ? 4.219 -8.416 -22.799 1.00 71.88 285 THR A O 1
ATOM 2286 N N . LEU A 1 286 ? 3.748 -10.507 -22.114 1.00 73.62 286 LEU A N 1
ATOM 2287 C CA . LEU A 1 286 ? 3.792 -10.286 -20.675 1.00 73.62 286 LEU A CA 1
ATOM 2288 C C . LEU A 1 286 ? 5.096 -10.779 -20.036 1.00 73.62 286 LEU A C 1
ATOM 2290 O O . LEU A 1 286 ? 5.325 -10.488 -18.867 1.00 73.62 286 LEU A O 1
ATOM 2294 N N . GLU A 1 287 ? 5.960 -11.473 -20.771 1.00 73.00 287 GLU A N 1
ATOM 2295 C CA . GLU A 1 287 ? 7.275 -11.923 -20.311 1.00 73.00 287 GLU A CA 1
ATOM 2296 C C . GLU A 1 287 ? 8.373 -10.890 -20.610 1.00 73.00 287 GLU A C 1
ATOM 2298 O O . GLU A 1 287 ? 8.328 -10.122 -21.574 1.00 73.00 287 GLU A O 1
ATOM 2303 N N . VAL A 1 288 ? 9.362 -10.815 -19.719 1.00 61.88 288 VAL A N 1
ATOM 2304 C CA . VAL A 1 288 ? 10.482 -9.861 -19.805 1.00 61.88 288 VAL A CA 1
ATOM 2305 C C . VAL A 1 288 ? 11.753 -10.543 -20.289 1.00 61.88 288 VAL A C 1
ATOM 2307 O O . VAL A 1 288 ? 12.525 -9.905 -21.013 1.00 61.88 288 VAL A O 1
ATOM 2310 N N . ALA A 1 289 ? 11.917 -11.810 -19.910 1.00 60.06 289 ALA A N 1
ATOM 2311 C CA . ALA A 1 289 ? 13.036 -12.685 -20.211 1.00 60.06 289 ALA A CA 1
ATOM 2312 C C . ALA A 1 289 ? 12.537 -14.129 -20.396 1.00 60.06 289 ALA A C 1
ATOM 2314 O O . ALA A 1 289 ? 11.465 -14.490 -19.906 1.00 60.06 289 ALA A O 1
ATOM 2315 N N . ASP A 1 290 ? 13.350 -14.952 -21.060 1.00 55.75 290 ASP A N 1
ATOM 2316 C CA . ASP A 1 290 ? 13.037 -16.349 -21.406 1.00 55.75 290 ASP A CA 1
ATOM 2317 C C . ASP A 1 290 ? 12.980 -17.295 -20.184 1.00 55.75 290 ASP A C 1
ATOM 2319 O O . ASP A 1 290 ? 12.712 -18.488 -20.321 1.00 55.75 290 ASP A O 1
ATOM 2323 N N . ASP A 1 291 ? 13.247 -16.786 -18.976 1.00 56.28 291 ASP A N 1
ATOM 2324 C CA . ASP A 1 291 ? 13.215 -17.533 -17.713 1.00 56.28 291 ASP A CA 1
ATOM 2325 C C . ASP A 1 291 ? 11.821 -17.569 -17.049 1.00 56.28 291 ASP A C 1
ATOM 2327 O O . ASP A 1 291 ? 11.669 -18.102 -15.947 1.00 56.28 291 ASP A O 1
ATOM 2331 N N . GLY A 1 292 ? 10.800 -17.008 -17.710 1.00 58.09 292 GLY A N 1
ATOM 2332 C CA . GLY A 1 292 ? 9.428 -16.918 -17.203 1.00 58.09 292 GLY A CA 1
ATOM 2333 C C . GLY A 1 292 ? 9.180 -15.721 -16.274 1.00 58.09 292 GLY A C 1
ATOM 2334 O O . GLY A 1 292 ? 8.122 -15.629 -15.639 1.00 58.09 292 GLY A O 1
ATOM 2335 N N . SER A 1 293 ? 10.128 -14.783 -16.167 1.00 65.62 293 SER A N 1
ATOM 2336 C CA . SER A 1 293 ? 9.930 -13.515 -15.460 1.00 65.62 293 SER A CA 1
ATOM 2337 C C . SER A 1 293 ? 8.855 -12.667 -16.146 1.00 65.62 293 SER A C 1
ATOM 2339 O O . SER A 1 293 ? 9.004 -12.245 -17.291 1.00 65.62 293 SER A O 1
ATOM 2341 N N . ASN A 1 294 ? 7.765 -12.371 -15.430 1.00 74.75 294 ASN A N 1
ATOM 2342 C CA . ASN A 1 294 ? 6.624 -11.614 -15.955 1.00 74.75 294 ASN A CA 1
ATOM 2343 C C . ASN A 1 294 ? 6.732 -10.106 -15.651 1.00 74.75 294 ASN A C 1
ATOM 2345 O O . ASN A 1 294 ? 7.083 -9.712 -14.534 1.00 74.75 294 ASN A O 1
ATOM 2349 N N . LEU A 1 295 ? 6.339 -9.269 -16.619 1.00 79.06 295 LEU A N 1
ATOM 2350 C CA . LEU A 1 295 ? 6.261 -7.807 -16.553 1.00 79.06 295 LEU A CA 1
ATOM 2351 C C . LEU A 1 295 ? 5.573 -7.310 -15.277 1.00 79.06 295 LEU A C 1
ATOM 2353 O O . LEU A 1 295 ? 6.002 -6.324 -14.676 1.00 79.06 295 LEU A O 1
ATOM 2357 N N . PHE A 1 296 ? 4.538 -8.021 -14.835 1.00 82.06 296 PHE A N 1
ATOM 2358 C CA . PHE A 1 296 ? 3.801 -7.731 -13.613 1.00 82.06 296 PHE A CA 1
ATOM 2359 C C . PHE A 1 296 ? 4.707 -7.580 -12.383 1.00 82.06 296 PHE A C 1
ATOM 2361 O O . PHE A 1 296 ? 4.532 -6.639 -11.607 1.00 82.06 296 PHE A O 1
ATOM 2368 N N . LYS A 1 297 ? 5.712 -8.452 -12.226 1.00 85.81 297 LYS A N 1
ATOM 2369 C CA . LYS A 1 297 ? 6.582 -8.455 -11.040 1.00 85.81 297 LYS A CA 1
ATOM 2370 C C . LYS A 1 297 ? 7.478 -7.218 -10.947 1.00 85.81 297 LYS A C 1
ATOM 2372 O O . LYS A 1 297 ? 7.902 -6.854 -9.855 1.00 85.81 297 LYS A O 1
ATOM 2377 N N . MET A 1 298 ? 7.744 -6.554 -12.071 1.00 89.06 298 MET A N 1
ATOM 2378 C CA . MET A 1 298 ? 8.602 -5.365 -12.129 1.00 89.06 298 MET A CA 1
ATOM 2379 C C . MET A 1 298 ? 7.839 -4.056 -11.950 1.00 89.06 298 MET A C 1
ATOM 2381 O O . MET A 1 298 ? 8.444 -3.025 -11.656 1.00 89.06 298 MET A O 1
ATOM 2385 N N . ALA A 1 299 ? 6.518 -4.075 -12.131 1.00 93.94 299 ALA A N 1
ATOM 2386 C CA . ALA A 1 299 ? 5.713 -2.865 -12.100 1.00 93.94 299 ALA A CA 1
ATOM 2387 C C . ALA A 1 299 ? 5.772 -2.173 -10.726 1.00 93.94 299 ALA A C 1
ATOM 2389 O O . ALA A 1 299 ? 5.979 -0.961 -10.662 1.00 93.94 299 ALA A O 1
ATOM 2390 N N . ALA A 1 300 ? 5.680 -2.941 -9.633 1.00 95.69 300 ALA A N 1
ATOM 2391 C CA . ALA A 1 300 ? 5.764 -2.400 -8.277 1.00 95.69 300 ALA A CA 1
ATOM 2392 C C . ALA A 1 300 ? 7.167 -1.843 -7.934 1.00 95.69 300 ALA A C 1
ATOM 2394 O O . ALA A 1 300 ? 7.237 -0.689 -7.505 1.00 95.69 300 ALA A O 1
ATOM 2395 N N . PRO A 1 301 ? 8.290 -2.560 -8.170 1.00 95.88 301 PRO A N 1
ATOM 2396 C CA . PRO A 1 301 ? 9.629 -1.991 -7.987 1.00 95.88 301 PRO A CA 1
ATOM 2397 C C . PRO A 1 301 ? 9.885 -0.724 -8.822 1.00 95.88 301 PRO A C 1
ATOM 2399 O O . PRO A 1 301 ? 10.442 0.248 -8.315 1.00 95.88 301 PRO A O 1
ATOM 2402 N N . LEU A 1 302 ? 9.417 -0.676 -10.074 1.00 95.81 302 LEU A N 1
ATOM 2403 C CA . LEU A 1 302 ? 9.570 0.511 -10.919 1.00 95.81 302 LEU A CA 1
ATOM 2404 C C . LEU A 1 302 ? 8.722 1.695 -10.423 1.00 95.81 302 LEU A C 1
ATOM 2406 O O . LEU A 1 302 ? 9.187 2.837 -10.413 1.00 95.81 302 LEU A O 1
ATOM 2410 N N . TYR A 1 303 ? 7.495 1.434 -9.965 1.00 97.94 303 TYR A N 1
ATOM 2411 C CA . TYR A 1 303 ? 6.657 2.444 -9.320 1.00 97.94 303 TYR A CA 1
ATOM 2412 C C . TYR A 1 303 ? 7.284 2.958 -8.019 1.00 97.94 303 TYR A C 1
ATOM 2414 O O . TYR A 1 303 ? 7.251 4.161 -7.757 1.00 97.94 303 TYR A O 1
ATOM 2422 N N . ARG A 1 304 ? 7.931 2.085 -7.235 1.00 97.38 304 ARG A N 1
ATOM 2423 C CA . ARG A 1 304 ? 8.719 2.494 -6.065 1.00 97.38 304 ARG A CA 1
ATOM 2424 C C . ARG A 1 304 ? 9.809 3.492 -6.451 1.00 97.38 304 ARG A C 1
ATOM 2426 O O . ARG A 1 304 ? 9.933 4.510 -5.780 1.00 97.38 304 ARG A O 1
ATOM 2433 N N . CYS A 1 305 ? 10.556 3.258 -7.532 1.00 97.38 305 CYS A N 1
ATOM 2434 C CA . CYS A 1 305 ? 11.545 4.224 -8.027 1.00 97.38 305 CYS A CA 1
ATOM 2435 C C . CYS A 1 305 ? 10.898 5.571 -8.394 1.00 97.38 305 CYS A C 1
ATOM 2437 O O . CYS A 1 305 ? 11.413 6.623 -8.017 1.00 97.38 305 CYS A O 1
ATOM 2439 N N . ALA A 1 306 ? 9.741 5.556 -9.066 1.00 97.00 306 ALA A N 1
ATOM 2440 C CA . ALA A 1 306 ? 9.003 6.780 -9.386 1.00 97.00 306 ALA A CA 1
ATOM 2441 C C . ALA A 1 306 ? 8.555 7.544 -8.125 1.00 97.00 306 ALA A C 1
ATOM 2443 O O . ALA A 1 306 ? 8.680 8.768 -8.080 1.00 97.00 306 ALA A O 1
ATOM 2444 N N . LEU A 1 307 ? 8.086 6.837 -7.090 1.00 97.69 307 LEU A N 1
ATOM 2445 C CA . LEU A 1 307 ? 7.753 7.434 -5.795 1.00 97.69 307 LEU A CA 1
ATOM 2446 C C . LEU A 1 307 ? 8.978 8.041 -5.110 1.00 97.69 307 LEU A C 1
ATOM 2448 O O . LEU A 1 307 ? 8.888 9.159 -4.611 1.00 97.69 307 LEU A O 1
ATOM 2452 N N . SER A 1 308 ? 10.118 7.346 -5.104 1.00 95.62 308 SER A N 1
ATOM 2453 C CA . SER A 1 308 ? 11.357 7.877 -4.530 1.00 95.62 308 SER A CA 1
ATOM 2454 C C . SER A 1 308 ? 11.774 9.179 -5.214 1.00 95.62 308 SER A C 1
ATOM 2456 O O . SER A 1 308 ? 12.000 10.168 -4.526 1.00 95.62 308 SER A O 1
ATOM 2458 N N . ALA A 1 309 ? 11.773 9.227 -6.551 1.00 95.31 309 ALA A N 1
ATOM 2459 C CA . ALA A 1 309 ? 12.062 10.460 -7.286 1.00 95.31 309 ALA A CA 1
ATOM 2460 C C . ALA A 1 309 ? 11.050 11.577 -6.987 1.00 95.31 309 ALA A C 1
ATOM 2462 O O . ALA A 1 309 ? 11.441 12.731 -6.813 1.00 95.31 309 ALA A O 1
ATOM 2463 N N . PHE A 1 310 ? 9.757 11.246 -6.890 1.00 95.62 310 PHE A N 1
ATOM 2464 C CA . PHE A 1 310 ? 8.715 12.213 -6.539 1.00 95.62 310 PHE A CA 1
ATOM 2465 C C . PHE A 1 310 ? 8.945 12.813 -5.144 1.00 95.62 310 PHE A C 1
ATOM 2467 O O . PHE A 1 310 ? 8.849 14.025 -4.974 1.00 95.62 310 PHE A O 1
ATOM 2474 N N . LEU A 1 311 ? 9.279 11.984 -4.152 1.00 94.62 311 LEU A N 1
ATOM 2475 C CA . LEU A 1 311 ? 9.568 12.433 -2.788 1.00 94.62 311 LEU A CA 1
ATOM 2476 C C . LEU A 1 311 ? 10.847 13.277 -2.723 1.00 94.62 311 LEU A C 1
ATOM 2478 O O . LEU A 1 311 ? 10.857 14.314 -2.063 1.00 94.62 311 LEU A O 1
ATOM 2482 N N . SER A 1 312 ? 11.891 12.898 -3.464 1.00 92.25 312 SER A N 1
ATOM 2483 C CA . SER A 1 312 ? 13.126 13.684 -3.550 1.00 92.25 312 SER A CA 1
ATOM 2484 C C . SER A 1 312 ? 12.906 15.064 -4.181 1.00 92.25 312 SER A C 1
ATOM 2486 O O . SER A 1 312 ? 13.478 16.041 -3.705 1.00 92.25 312 SER A O 1
ATOM 2488 N N . GLU A 1 313 ? 12.047 15.191 -5.201 1.00 91.25 313 GLU A N 1
ATOM 2489 C CA . GLU A 1 313 ? 11.665 16.501 -5.765 1.00 91.25 313 GLU A CA 1
ATOM 2490 C C . GLU A 1 313 ? 10.960 17.414 -4.756 1.00 91.25 313 GLU A C 1
ATOM 2492 O O . GLU A 1 313 ? 11.023 18.637 -4.873 1.00 91.25 313 GLU A O 1
ATOM 2497 N N . GLU A 1 314 ? 10.278 16.816 -3.784 1.00 87.75 314 GLU A N 1
ATOM 2498 C CA . GLU A 1 314 ? 9.597 17.509 -2.695 1.00 87.75 314 GLU A CA 1
ATOM 2499 C C . GLU A 1 314 ? 10.537 17.832 -1.524 1.00 87.75 314 GLU A C 1
ATOM 2501 O O . GLU A 1 314 ? 10.078 18.321 -0.494 1.00 87.75 314 GLU A O 1
ATOM 2506 N N . GLY A 1 315 ? 11.836 17.537 -1.654 1.00 86.88 315 GLY A N 1
ATOM 2507 C CA . GLY A 1 315 ? 12.818 17.715 -0.585 1.00 86.88 315 GLY A CA 1
ATOM 2508 C C . GLY A 1 315 ? 12.636 16.741 0.579 1.00 86.88 315 GLY A C 1
ATOM 2509 O O . GLY A 1 315 ? 13.199 16.964 1.648 1.00 86.88 315 GLY A O 1
ATOM 2510 N N . ILE A 1 316 ? 11.861 15.667 0.397 1.00 86.06 316 ILE A N 1
ATOM 2511 C CA . ILE A 1 316 ? 11.620 14.671 1.438 1.00 86.06 316 ILE A CA 1
ATOM 2512 C C . ILE A 1 316 ? 12.581 13.510 1.266 1.00 86.06 316 ILE A C 1
ATOM 2514 O O . ILE A 1 316 ? 12.543 12.770 0.282 1.00 86.06 316 ILE A O 1
ATOM 2518 N N . SER A 1 317 ? 13.424 13.335 2.277 1.00 76.50 317 SER A N 1
ATOM 2519 C CA . SER A 1 317 ? 14.255 12.153 2.425 1.00 76.50 317 SER A CA 1
ATOM 2520 C C . SER A 1 317 ? 13.510 11.072 3.213 1.00 76.50 317 SER A C 1
ATOM 2522 O O . SER A 1 317 ? 12.645 11.353 4.042 1.00 76.50 317 SER A O 1
ATOM 2524 N N . GLY A 1 318 ? 13.872 9.807 2.985 1.00 73.94 318 GLY A N 1
ATOM 2525 C CA . GLY A 1 318 ? 13.413 8.670 3.793 1.00 73.94 318 GLY A CA 1
ATOM 2526 C C . GLY A 1 318 ? 14.048 8.605 5.190 1.00 73.94 318 GLY A C 1
ATOM 2527 O O . GLY A 1 318 ? 14.131 7.521 5.767 1.00 73.94 318 GLY A O 1
ATOM 2528 N N . ARG A 1 319 ? 14.561 9.727 5.714 1.00 76.12 319 ARG A N 1
ATOM 2529 C CA . ARG A 1 319 ? 15.186 9.826 7.038 1.00 76.12 319 ARG A CA 1
ATOM 2530 C C . ARG A 1 319 ? 14.098 10.107 8.085 1.00 76.12 319 ARG A C 1
ATOM 2532 O O . ARG A 1 319 ? 13.219 10.930 7.852 1.00 76.12 319 ARG A O 1
ATOM 2539 N N . ASP A 1 320 ? 14.158 9.442 9.239 1.00 64.19 320 ASP A N 1
ATOM 2540 C CA . ASP A 1 320 ? 13.324 9.810 10.394 1.00 64.19 320 ASP A CA 1
ATOM 2541 C C . ASP A 1 320 ? 13.872 11.094 11.041 1.00 64.19 320 ASP A C 1
ATOM 2543 O O . ASP A 1 320 ? 15.046 11.153 11.417 1.00 64.19 320 ASP A O 1
ATOM 2547 N N . GLU A 1 321 ? 13.039 12.119 11.218 1.00 56.97 321 GLU A N 1
ATOM 2548 C CA . GLU A 1 321 ? 13.408 13.311 11.991 1.00 56.97 321 GLU A CA 1
ATOM 2549 C C . GLU A 1 321 ? 13.332 12.994 13.490 1.00 56.97 321 GLU A C 1
ATOM 2551 O O . GLU A 1 321 ? 12.316 13.168 14.151 1.00 56.97 321 GLU A O 1
ATOM 2556 N N . GLY A 1 322 ? 14.436 12.474 14.020 1.00 53.66 322 GLY A N 1
ATOM 2557 C CA . GLY A 1 322 ? 14.694 12.342 15.448 1.00 53.66 322 GLY A CA 1
ATOM 2558 C C . GLY A 1 322 ? 16.097 12.863 15.705 1.00 53.66 322 GLY A C 1
ATOM 2559 O O . GLY A 1 322 ? 17.065 12.130 15.516 1.00 53.66 322 GLY A O 1
ATOM 2560 N N . VAL A 1 323 ? 16.201 14.151 16.026 1.00 44.22 323 VAL A N 1
ATOM 2561 C CA . VAL A 1 323 ? 17.468 14.840 16.287 1.00 44.22 323 VAL A CA 1
ATOM 2562 C C . VAL A 1 323 ? 17.937 14.458 17.692 1.00 44.22 323 VAL A C 1
ATOM 2564 O O . VAL A 1 323 ? 17.430 14.982 18.680 1.00 44.22 323 VAL A O 1
ATOM 2567 N N . SER A 1 324 ? 18.904 13.546 17.787 1.00 49.75 324 SER A N 1
ATOM 2568 C CA . SER A 1 324 ? 19.870 13.602 18.889 1.00 49.75 324 SER A CA 1
ATOM 2569 C C . SER A 1 324 ? 20.893 14.683 18.526 1.00 49.75 324 SER A C 1
ATOM 2571 O O . SER A 1 324 ? 21.301 14.778 17.372 1.00 49.75 324 SER A O 1
ATOM 2573 N N . GLN A 1 325 ? 21.257 15.540 19.481 1.00 51.69 325 GLN A N 1
ATOM 2574 C CA . GLN A 1 325 ? 22.329 16.535 19.330 1.00 51.69 325 GLN A CA 1
ATOM 2575 C C . GLN A 1 325 ? 23.691 15.981 19.793 1.00 51.69 325 GLN A C 1
ATOM 2577 O O . GLN A 1 325 ? 24.589 16.755 20.119 1.00 51.69 325 GLN A O 1
ATOM 2582 N N . ASP A 1 326 ? 23.846 14.657 19.849 1.00 63.44 326 ASP A N 1
ATOM 2583 C CA . ASP A 1 326 ? 25.063 14.006 20.331 1.00 63.44 326 ASP A CA 1
ATOM 2584 C C . ASP A 1 326 ? 25.959 13.553 19.172 1.00 63.44 326 ASP A C 1
ATOM 2586 O O . ASP A 1 326 ? 25.515 13.426 18.035 1.00 63.44 326 ASP A O 1
ATOM 2590 N N . ALA A 1 327 ? 27.227 13.249 19.464 1.00 59.31 327 ALA A N 1
ATOM 2591 C CA . ALA A 1 327 ? 28.190 12.701 18.497 1.00 59.31 327 ALA A CA 1
ATOM 2592 C C . ALA A 1 327 ? 27.715 11.399 17.806 1.00 59.31 327 ALA A C 1
ATOM 2594 O O . ALA A 1 327 ? 28.252 11.012 16.769 1.00 59.31 327 ALA A O 1
ATOM 2595 N N . ASP A 1 328 ? 26.684 10.747 18.349 1.00 74.25 328 ASP A N 1
ATOM 2596 C CA . ASP A 1 328 ? 26.023 9.584 17.757 1.00 74.25 328 ASP A CA 1
ATOM 2597 C C . ASP A 1 328 ? 25.088 9.951 16.587 1.00 74.25 328 ASP A C 1
ATOM 2599 O O . ASP A 1 328 ? 24.723 9.080 15.797 1.00 74.25 328 ASP A O 1
ATOM 2603 N N . ALA A 1 329 ? 24.719 11.227 16.428 1.00 75.88 329 ALA A N 1
ATOM 2604 C CA . ALA A 1 329 ? 23.838 11.702 15.364 1.00 75.88 329 ALA A CA 1
ATOM 2605 C C . ALA A 1 329 ? 24.447 11.501 13.971 1.00 75.88 329 ALA A C 1
ATOM 2607 O O . ALA A 1 329 ? 23.765 10.990 13.083 1.00 75.88 329 ALA A O 1
ATOM 2608 N N . ASP A 1 330 ? 25.739 11.803 13.810 1.00 79.00 330 ASP A N 1
ATOM 2609 C CA . ASP A 1 330 ? 26.465 11.612 12.549 1.00 79.00 330 ASP A CA 1
ATOM 2610 C C . ASP A 1 330 ? 26.541 10.121 12.173 1.00 79.00 330 ASP A C 1
ATOM 2612 O O . ASP A 1 330 ? 26.376 9.747 11.011 1.00 79.00 330 ASP A O 1
ATOM 2616 N N . ILE A 1 331 ? 26.738 9.241 13.166 1.00 83.00 331 ILE A N 1
ATOM 2617 C CA . ILE A 1 331 ? 26.751 7.784 12.964 1.00 83.00 331 ILE A CA 1
ATOM 2618 C C . ILE A 1 331 ? 25.358 7.301 12.552 1.00 83.00 331 ILE A C 1
ATOM 2620 O O . ILE A 1 331 ? 25.226 6.535 11.598 1.00 83.00 331 ILE A O 1
ATOM 2624 N N . ILE A 1 332 ? 24.310 7.751 13.244 1.00 81.00 332 ILE A N 1
ATOM 2625 C CA . ILE A 1 332 ? 22.921 7.401 12.927 1.00 81.00 332 ILE A CA 1
ATOM 2626 C C . ILE A 1 332 ? 22.544 7.886 11.523 1.00 81.00 332 ILE A C 1
ATOM 2628 O O . ILE A 1 332 ? 21.884 7.156 10.781 1.00 81.00 332 ILE A O 1
ATOM 2632 N N . GLU A 1 333 ? 22.962 9.090 11.138 1.00 81.44 333 GLU A N 1
ATOM 2633 C CA . GLU A 1 333 ? 22.731 9.631 9.801 1.00 81.44 333 GLU A CA 1
ATOM 2634 C C . GLU A 1 333 ? 23.452 8.808 8.728 1.00 81.44 333 GLU A C 1
ATOM 2636 O O . GLU A 1 333 ? 22.813 8.385 7.763 1.00 81.44 333 GLU A O 1
ATOM 2641 N N . ALA A 1 334 ? 24.723 8.457 8.943 1.00 83.88 334 ALA A N 1
ATOM 2642 C CA . ALA A 1 334 ? 25.465 7.581 8.040 1.00 83.88 334 ALA A CA 1
ATOM 2643 C C . ALA A 1 334 ? 24.803 6.198 7.893 1.00 83.88 334 ALA A C 1
ATOM 2645 O O . ALA A 1 334 ? 24.673 5.683 6.782 1.00 83.88 334 ALA A O 1
ATOM 2646 N N . LEU A 1 335 ? 24.324 5.598 8.991 1.00 85.19 335 LEU A N 1
ATOM 2647 C CA . LEU A 1 335 ? 23.599 4.322 8.952 1.00 85.19 335 LEU A CA 1
ATOM 2648 C C . LEU A 1 335 ? 22.302 4.413 8.133 1.00 85.19 335 LEU A C 1
ATOM 2650 O O . LEU A 1 335 ? 21.969 3.476 7.405 1.00 85.19 335 LEU A O 1
ATOM 2654 N N . ARG A 1 336 ? 21.580 5.535 8.225 1.00 82.94 336 ARG A N 1
ATOM 2655 C CA . ARG A 1 336 ? 20.352 5.781 7.450 1.00 82.94 336 ARG A CA 1
ATOM 2656 C C . ARG A 1 336 ? 20.644 5.969 5.971 1.00 82.94 336 ARG A C 1
ATOM 2658 O O . ARG A 1 336 ? 19.928 5.411 5.144 1.00 82.94 336 ARG A O 1
ATOM 2665 N N . ASP A 1 337 ? 21.695 6.704 5.635 1.00 85.62 337 ASP A N 1
ATOM 2666 C CA . ASP A 1 337 ? 22.102 6.885 4.244 1.00 85.62 337 ASP A CA 1
ATOM 2667 C C . ASP A 1 337 ? 22.513 5.551 3.620 1.00 85.62 337 ASP A C 1
ATOM 2669 O O . ASP A 1 337 ? 22.012 5.195 2.553 1.00 85.62 337 ASP A O 1
ATOM 2673 N N . MET A 1 338 ? 23.284 4.733 4.343 1.00 88.06 338 MET A N 1
ATOM 2674 C CA . MET A 1 338 ? 23.586 3.368 3.904 1.00 88.06 338 MET A CA 1
ATOM 2675 C C . MET A 1 338 ? 22.326 2.505 3.733 1.00 88.06 338 MET A C 1
ATOM 2677 O O . MET A 1 338 ? 22.270 1.689 2.814 1.00 88.06 338 MET A O 1
ATOM 2681 N N . GLU A 1 339 ? 21.308 2.642 4.591 1.00 90.62 339 GLU A N 1
ATOM 2682 C CA . GLU A 1 339 ? 20.035 1.921 4.443 1.00 90.62 339 GLU A CA 1
ATOM 2683 C C . GLU A 1 339 ? 19.279 2.346 3.175 1.00 90.62 339 GLU A C 1
ATOM 2685 O O . GLU A 1 339 ? 18.774 1.487 2.441 1.00 90.62 339 GLU A O 1
ATOM 2690 N N . ILE A 1 340 ? 19.224 3.650 2.889 1.00 89.94 340 ILE A N 1
ATOM 2691 C CA . ILE A 1 340 ? 18.599 4.200 1.680 1.00 89.94 340 ILE A CA 1
ATOM 2692 C C . ILE A 1 340 ? 19.313 3.666 0.437 1.00 89.94 340 ILE A C 1
ATOM 2694 O O . ILE A 1 340 ? 18.661 3.105 -0.449 1.00 89.94 340 ILE A O 1
ATOM 2698 N N . GLU A 1 341 ? 20.642 3.774 0.396 1.00 91.50 341 GLU A N 1
ATOM 2699 C CA . GLU A 1 341 ? 21.450 3.304 -0.729 1.00 91.50 341 GLU A CA 1
ATOM 2700 C C . GLU A 1 341 ? 21.336 1.794 -0.917 1.00 91.50 341 GLU A C 1
ATOM 2702 O O . GLU A 1 341 ? 21.103 1.323 -2.028 1.00 91.50 341 GLU A O 1
ATOM 2707 N N . ARG A 1 342 ? 21.414 1.015 0.167 1.00 92.38 342 ARG A N 1
ATOM 2708 C CA . ARG A 1 342 ? 21.262 -0.442 0.107 1.00 92.38 342 ARG A CA 1
ATOM 2709 C C . ARG A 1 342 ? 19.883 -0.850 -0.392 1.00 92.38 342 ARG A C 1
ATOM 2711 O O . ARG A 1 342 ? 19.771 -1.811 -1.149 1.00 92.38 342 ARG A O 1
ATOM 2718 N N . THR A 1 343 ? 18.835 -0.147 0.024 1.00 93.25 343 THR A N 1
ATOM 2719 C CA . THR A 1 343 ? 17.474 -0.423 -0.446 1.00 93.25 343 THR A CA 1
ATOM 2720 C C . THR A 1 343 ? 17.342 -0.101 -1.933 1.00 93.25 343 THR A C 1
ATOM 2722 O O . THR A 1 343 ? 16.817 -0.921 -2.682 1.00 93.25 343 THR A O 1
ATOM 2725 N N . GLN A 1 344 ? 17.881 1.038 -2.377 1.00 94.62 344 GLN A N 1
ATOM 2726 C CA . GLN A 1 344 ? 17.910 1.435 -3.786 1.00 94.62 344 GLN A CA 1
ATOM 2727 C C . GLN A 1 344 ? 18.686 0.423 -4.651 1.00 94.62 344 GLN A C 1
ATOM 2729 O O . GLN A 1 344 ? 18.141 -0.070 -5.635 1.00 94.62 344 GLN A O 1
ATOM 2734 N N . MET A 1 345 ? 19.892 0.018 -4.241 1.00 94.12 345 MET A N 1
ATOM 2735 C CA . MET A 1 345 ? 20.690 -0.990 -4.955 1.00 94.12 345 MET A CA 1
ATOM 2736 C C . MET A 1 345 ? 19.956 -2.326 -5.095 1.00 94.12 345 MET A C 1
ATOM 2738 O O . MET A 1 345 ? 19.983 -2.934 -6.157 1.00 94.12 345 MET A O 1
ATOM 2742 N N . ARG A 1 346 ? 19.242 -2.781 -4.057 1.00 94.50 346 ARG A N 1
ATOM 2743 C CA . ARG A 1 346 ? 18.459 -4.028 -4.131 1.00 94.50 346 ARG A CA 1
ATOM 2744 C C . ARG A 1 346 ? 17.306 -3.939 -5.125 1.00 94.50 346 ARG A C 1
ATOM 2746 O O . ARG A 1 346 ? 17.007 -4.924 -5.793 1.00 94.50 346 ARG A O 1
ATOM 2753 N N . VAL A 1 347 ? 16.646 -2.783 -5.213 1.00 95.06 347 VAL A N 1
ATOM 2754 C CA . VAL A 1 347 ? 15.591 -2.542 -6.212 1.00 95.06 347 VAL A CA 1
ATOM 2755 C C . VAL A 1 347 ? 16.180 -2.612 -7.619 1.00 95.06 347 VAL A C 1
ATOM 2757 O O . VAL A 1 347 ? 15.604 -3.248 -8.496 1.00 95.06 347 VAL A O 1
ATOM 2760 N N . GLU A 1 348 ? 17.341 -1.998 -7.825 1.00 94.38 348 GLU A N 1
ATOM 2761 C CA . GLU A 1 348 ? 18.046 -2.018 -9.106 1.00 94.38 348 GLU A CA 1
ATOM 2762 C C . GLU A 1 348 ? 18.510 -3.424 -9.486 1.00 94.38 348 GLU A C 1
ATOM 2764 O O . GLU A 1 348 ? 18.210 -3.881 -10.585 1.00 94.38 348 GLU A O 1
ATOM 2769 N N . GLU A 1 349 ? 19.149 -4.155 -8.572 1.00 92.50 349 GLU A N 1
ATOM 2770 C CA . GLU A 1 349 ? 19.552 -5.547 -8.787 1.00 92.50 349 GLU A CA 1
ATOM 2771 C C . GLU A 1 349 ? 18.344 -6.421 -9.167 1.00 92.50 349 GLU A C 1
ATOM 2773 O O . GLU A 1 349 ? 18.416 -7.215 -10.106 1.00 92.50 349 GLU A O 1
ATOM 2778 N N . ALA A 1 350 ? 17.206 -6.239 -8.489 1.00 91.38 350 ALA A N 1
ATOM 2779 C CA . ALA A 1 350 ? 15.971 -6.957 -8.792 1.00 91.38 350 ALA A CA 1
ATOM 2780 C C . ALA A 1 350 ? 15.461 -6.673 -10.212 1.00 91.38 350 ALA A C 1
ATOM 2782 O O . ALA A 1 350 ? 15.046 -7.593 -10.912 1.00 91.38 350 ALA A O 1
ATOM 2783 N N . LEU A 1 351 ? 15.502 -5.410 -10.641 1.00 90.88 351 LEU A N 1
ATOM 2784 C CA . LEU A 1 351 ? 15.088 -4.999 -11.982 1.00 90.88 351 LEU A CA 1
ATOM 2785 C C . LEU A 1 351 ? 16.096 -5.436 -13.065 1.00 90.88 351 LEU A C 1
ATOM 2787 O O . LEU A 1 351 ? 15.690 -5.751 -14.181 1.00 90.88 351 LEU A O 1
ATOM 2791 N N . LEU A 1 352 ? 17.395 -5.504 -12.762 1.00 88.62 352 LEU A N 1
ATOM 2792 C CA . LEU A 1 352 ? 18.410 -5.981 -13.714 1.00 88.62 352 LEU A CA 1
ATOM 2793 C C . LEU A 1 352 ? 18.301 -7.479 -13.965 1.00 88.62 352 LEU A C 1
ATOM 2795 O O . LEU A 1 352 ? 18.398 -7.894 -15.115 1.00 88.62 352 LEU A O 1
ATOM 2799 N N . LYS A 1 353 ? 18.022 -8.284 -12.930 1.00 84.94 353 LYS A N 1
ATOM 2800 C CA . LYS A 1 353 ? 17.819 -9.737 -13.085 1.00 84.94 353 LYS A CA 1
ATOM 2801 C C . LYS A 1 353 ? 16.732 -10.089 -14.099 1.00 84.94 353 LYS A C 1
ATOM 2803 O O . LYS A 1 353 ? 16.776 -11.159 -14.686 1.00 84.94 353 LYS A O 1
ATOM 2808 N N . THR A 1 354 ? 15.768 -9.194 -14.294 1.00 78.38 354 THR A N 1
ATOM 2809 C CA . THR A 1 354 ? 14.657 -9.401 -15.228 1.00 78.38 354 THR A CA 1
ATOM 2810 C C . THR A 1 354 ? 14.941 -8.962 -16.662 1.00 78.38 354 THR A C 1
ATOM 2812 O O . THR A 1 354 ? 14.126 -9.224 -17.544 1.00 78.38 354 THR A O 1
ATOM 2815 N N . LEU A 1 355 ? 16.055 -8.273 -16.926 1.00 76.62 355 LEU A N 1
ATOM 2816 C CA . LEU A 1 355 ? 16.426 -7.898 -18.287 1.00 76.62 355 LEU A CA 1
ATOM 2817 C C . LEU A 1 355 ? 17.068 -9.089 -19.017 1.00 76.62 355 LEU A C 1
ATOM 2819 O O . LEU A 1 355 ? 17.830 -9.837 -18.405 1.00 76.62 355 LEU A O 1
ATOM 2823 N N . PRO A 1 356 ? 16.802 -9.270 -20.325 1.00 66.31 356 PRO A N 1
ATOM 2824 C CA . PRO A 1 356 ? 17.461 -10.303 -21.116 1.00 66.31 356 PRO A CA 1
ATOM 2825 C C . PRO A 1 356 ? 18.987 -10.158 -21.069 1.00 66.31 356 PRO A C 1
ATOM 2827 O O . PRO A 1 356 ? 19.522 -9.050 -21.140 1.00 66.31 356 PRO A O 1
ATOM 2830 N N . SER A 1 357 ? 19.705 -11.278 -21.011 1.00 55.56 357 SER A N 1
ATOM 2831 C CA . SER A 1 357 ? 21.164 -11.278 -21.136 1.00 55.56 357 SER A CA 1
ATOM 2832 C C . SER A 1 357 ? 21.558 -10.732 -22.518 1.00 55.56 357 SER A C 1
ATOM 2834 O O . SER A 1 357 ? 21.205 -11.328 -23.533 1.00 55.56 357 SER A O 1
ATOM 2836 N N . GLY A 1 358 ? 22.263 -9.595 -22.566 1.00 52.44 358 GLY A N 1
ATOM 2837 C CA . GLY A 1 358 ? 22.681 -8.937 -23.816 1.00 52.44 358 GLY A CA 1
ATOM 2838 C C . GLY A 1 358 ? 22.056 -7.565 -24.101 1.00 52.44 358 GLY A C 1
ATOM 2839 O O . GLY A 1 358 ? 22.195 -7.070 -25.217 1.00 52.44 358 GLY A O 1
ATOM 2840 N N . THR A 1 359 ? 21.372 -6.953 -23.127 1.00 49.16 359 THR A N 1
ATOM 2841 C CA . THR A 1 359 ? 21.022 -5.513 -23.153 1.00 49.16 359 THR A CA 1
ATOM 2842 C C . THR A 1 359 ? 22.094 -4.581 -22.562 1.00 49.16 359 THR A C 1
ATOM 2844 O O . THR A 1 359 ? 21.807 -3.395 -22.423 1.00 49.16 359 THR A O 1
ATOM 2847 N N . GLU A 1 360 ? 23.283 -5.109 -22.245 1.00 36.47 360 GLU A N 1
ATOM 2848 C CA . GLU A 1 360 ? 24.486 -4.335 -21.868 1.00 36.47 360 GLU A CA 1
ATOM 2849 C C . GLU A 1 360 ? 25.114 -3.618 -23.074 1.00 36.47 360 GLU A C 1
ATOM 2851 O O . GLU A 1 360 ? 25.233 -4.257 -24.152 1.00 36.47 360 GLU A O 1
#

Solvent-accessible surface area (backbone atoms only — not comparable to full-atom values): 19573 Å² total; per-residue (Å²): 135,83,76,55,64,42,75,58,41,33,17,50,21,30,30,40,82,59,71,54,69,59,100,47,40,30,40,29,24,54,83,36,70,71,48,43,49,48,25,70,75,25,59,48,50,34,52,58,56,72,45,29,22,46,102,84,67,47,83,43,60,35,17,35,34,32,33,32,64,82,50,59,73,61,45,75,34,70,63,44,52,49,40,56,51,29,43,55,42,49,20,20,24,27,39,22,35,29,40,41,60,68,36,90,83,50,82,65,49,61,36,38,62,42,63,45,68,47,66,63,30,58,57,97,78,44,54,59,53,30,35,34,73,57,100,88,46,76,52,75,45,55,52,91,77,59,77,49,61,44,63,84,98,54,74,69,41,79,51,49,77,90,47,37,33,54,39,57,34,43,31,46,51,51,52,48,42,44,32,44,74,53,92,39,84,42,76,66,51,53,24,46,47,53,16,38,52,34,35,40,64,28,30,35,64,60,57,63,99,78,50,50,73,65,39,51,37,53,30,42,37,30,37,52,48,16,51,46,38,65,46,82,88,66,92,61,48,70,61,53,43,51,55,42,48,70,61,38,89,59,82,51,62,56,49,65,74,70,34,49,62,54,58,56,50,48,52,50,52,48,43,26,49,36,46,78,69,70,43,93,74,53,70,76,64,42,40,52,30,98,85,72,44,44,49,70,59,49,46,47,41,52,44,47,45,42,50,51,22,54,36,49,75,69,72,41,58,44,65,78,95,70,86,59,96,48,87,61,36,63,55,52,50,52,53,49,52,51,49,45,51,52,52,51,46,48,44,50,53,23,56,52,73,42,48,49,94,81,79,121

pLDDT: mean 88.02, std 11.51, range [36.47, 98.5]

Secondary structure (DSSP, 8-state):
---SEEEEEEETTEEESS-EE-SSEEEE-TTSHHHHHHHHH-HHHHHHHHT-B-TT--B---EEEEEETT--TTTTSHHHHHHHHHHHHHHHHHHHHHHHHHSTT--S---GGGGPPPSEEE-TT-SSEEEEE-SS-EEEEEGGG---BPPTT---EEE-GGGS-HHHHHHHHHHHIIIIISS---HHHHHHHHHHHHHHHHTS-SSSTT--HHHHHHHHHHHHHHHHHHSPSSS-HHHHHHHHHTTS---SHHHHTS-HHHHHHHHHHHHHHHHHTT----HHHHBSSTT--BHHHHHHHHHHHHHHHHHHHTT--S-------STHHHHHHHHHHHHHHHHHHHHHHHHHHTSPTT--